Protein AF-A0A8J4UAH2-F1 (afdb_monomer_lite)

InterPro domains:
  IPR027012 Enkurin domain [PF13864] (156-201)
  IPR027012 Enkurin domain [PS51665] (164-202)
  IPR052102 Enkurin domain-containing protein [PTHR21490] (9-201)

Foldseek 3Di:
DDDDDDDPDDPVPPDPDPDDPDDDDDDDDDPCPVVVVCVVCVVDDPQPPPRDPDDDDDDPVPDDDPCPPPDDDDPDDPDDDPCNVDDPDDDDDDPPDDPPPDPPDPDDPVVVVVVCVVPDDPDDDQDWDADDPVRDIDHPVPPCVDDDPCPDPCRVPDDPVVVVVVVVVVVVVVVVVVVVVVVVVVPDDDDDDPVSVVVVVD

Organism: Clarias magur (NCBI:txid1594786)

pLDDT: mean 84.21, std 9.55, range [40.84, 96.06]

Sequence (202 aa):
MSGVIHSPESIYNLLAREERKREKAPKYTSKFREQVKQEKQQNKAFNKTMGPPKVEVPSPEKYLLKHSRQPKLPEKKPFSYGDDVQPRKPPVPARTEQPLMGVRTKRDFVRSNAVENKMAVPRKPQPMYTHTKHGDKQPLENSGLVPKYIKKKDYGQTPEYLSQRQEEVRREQEEYNQYVKERMKEGAMKQLSEDERLEILH

Structure (mmCIF, N/CA/C/O backbone):
data_AF-A0A8J4UAH2-F1
#
_entry.id   AF-A0A8J4UAH2-F1
#
loop_
_atom_site.group_PDB
_atom_site.id
_atom_site.type_symbol
_atom_site.label_atom_id
_atom_site.label_alt_id
_atom_site.label_comp_id
_atom_site.label_asym_id
_atom_site.label_entity_id
_atom_site.label_seq_id
_atom_site.pdbx_PDB_ins_code
_atom_site.Cartn_x
_atom_site.Cartn_y
_atom_site.Cartn_z
_atom_site.occupancy
_atom_site.B_iso_or_equiv
_atom_site.auth_seq_id
_atom_site.auth_comp_id
_atom_site.auth_asym_id
_atom_site.auth_atom_id
_atom_site.pdbx_PDB_model_num
ATOM 1 N N . MET A 1 1 ? -13.452 -12.693 45.515 1.00 40.84 1 MET A N 1
ATOM 2 C CA . MET A 1 1 ? -12.986 -13.604 46.582 1.00 40.84 1 MET A CA 1
ATOM 3 C C . MET A 1 1 ? -13.885 -13.370 47.780 1.00 40.84 1 MET A C 1
ATOM 5 O O . MET A 1 1 ? -13.706 -12.385 48.480 1.00 40.84 1 MET A O 1
ATOM 9 N N . SER A 1 2 ? -14.927 -14.187 47.911 1.00 46.91 2 SER A N 1
ATOM 10 C CA . SER A 1 2 ? -15.891 -14.155 49.013 1.00 46.91 2 SER A CA 1
ATOM 11 C C . SER A 1 2 ? -15.170 -14.441 50.331 1.00 46.91 2 SER A C 1
ATOM 13 O O . SER A 1 2 ? -14.643 -15.538 50.517 1.00 46.91 2 SER A O 1
ATOM 15 N N . GLY A 1 3 ? -15.094 -13.446 51.215 1.00 55.31 3 GLY A N 1
ATOM 16 C CA . GLY A 1 3 ? -14.539 -13.624 52.552 1.00 55.31 3 GLY A CA 1
ATOM 17 C C . GLY A 1 3 ? -15.439 -14.558 53.350 1.00 55.31 3 GLY A C 1
ATOM 18 O O . GLY A 1 3 ? -16.608 -14.253 53.565 1.00 55.31 3 GLY A O 1
ATOM 19 N N . VAL A 1 4 ? -14.915 -15.716 53.743 1.00 65.06 4 VAL A N 1
ATOM 20 C CA . VAL A 1 4 ? -15.632 -16.663 54.601 1.00 65.06 4 VAL A CA 1
ATOM 21 C C . VAL A 1 4 ? -15.741 -16.035 55.991 1.00 65.06 4 VAL A C 1
ATOM 23 O O . VAL A 1 4 ? -14.733 -15.880 56.683 1.00 65.06 4 VAL A O 1
ATOM 26 N N . ILE A 1 5 ? -16.951 -15.641 56.382 1.00 67.69 5 ILE A N 1
ATOM 27 C CA . ILE A 1 5 ? -17.241 -15.063 57.698 1.00 67.69 5 ILE A CA 1
ATOM 28 C C . ILE A 1 5 ? -17.187 -16.205 58.719 1.00 67.69 5 ILE A C 1
ATOM 30 O O . ILE A 1 5 ? -17.955 -17.158 58.620 1.00 67.69 5 ILE A O 1
ATOM 34 N N . HIS A 1 6 ? -16.242 -16.141 59.658 1.00 63.34 6 HIS A N 1
ATOM 35 C CA . HIS A 1 6 ? -16.119 -17.108 60.751 1.00 63.34 6 HIS A CA 1
ATOM 36 C C . HIS A 1 6 ? -16.745 -16.521 62.022 1.00 63.34 6 HIS A C 1
ATOM 38 O O . HIS A 1 6 ? -16.660 -15.314 62.247 1.00 63.34 6 HIS A O 1
ATOM 44 N N . SER A 1 7 ? -17.353 -17.372 62.851 1.00 70.88 7 SER A N 1
ATOM 45 C CA . SER A 1 7 ? -17.874 -16.991 64.169 1.00 70.88 7 SER A CA 1
ATOM 46 C C . SER A 1 7 ? -16.757 -16.419 65.060 1.00 70.88 7 SER A C 1
ATOM 48 O O . SER A 1 7 ? -15.626 -16.912 64.984 1.00 70.88 7 SER A O 1
ATOM 50 N N . PRO A 1 8 ? -17.049 -15.402 65.895 1.00 68.12 8 PRO A N 1
ATOM 51 C CA . PRO A 1 8 ? -16.034 -14.658 66.650 1.00 68.12 8 PRO A CA 1
ATOM 52 C C . PRO A 1 8 ? -15.270 -15.527 67.658 1.00 68.12 8 PRO A C 1
ATOM 54 O O . PRO A 1 8 ? -14.095 -15.284 67.910 1.00 68.12 8 PRO A O 1
ATOM 57 N N . GLU A 1 9 ? -15.904 -16.581 68.170 1.00 70.12 9 GLU A N 1
ATOM 58 C CA . GLU A 1 9 ? -15.314 -17.517 69.121 1.00 70.12 9 GLU A CA 1
ATOM 59 C C . GLU A 1 9 ? -15.337 -18.922 68.513 1.00 70.12 9 GLU A C 1
ATOM 61 O O . GLU A 1 9 ? -16.387 -19.539 68.341 1.00 70.12 9 GLU A O 1
ATOM 66 N N . SER A 1 10 ? -14.166 -19.418 68.112 1.00 78.00 10 SER A N 1
ATOM 67 C CA . SER A 1 10 ? -14.004 -20.757 67.547 1.00 78.00 10 SER A CA 1
ATOM 68 C C . SER A 1 10 ? -12.672 -21.342 67.987 1.00 78.00 10 SER A C 1
ATOM 70 O O . SER A 1 10 ? -11.625 -20.723 67.796 1.00 78.00 10 SER A O 1
ATOM 72 N N . ILE A 1 11 ? -12.706 -22.563 68.530 1.00 79.38 11 ILE A N 1
ATOM 73 C CA . ILE A 1 11 ? -11.519 -23.306 68.991 1.00 79.38 11 ILE A CA 1
ATOM 74 C C . ILE A 1 11 ? -10.477 -23.425 67.860 1.00 79.38 11 ILE A C 1
ATOM 76 O O . ILE A 1 11 ? -9.274 -23.370 68.096 1.00 79.38 11 ILE A O 1
ATOM 80 N N . TYR A 1 12 ? -10.923 -23.491 66.605 1.00 76.19 12 TYR A N 1
ATOM 81 C CA . TYR A 1 12 ? -10.054 -23.594 65.429 1.00 76.19 12 TYR A CA 1
ATOM 82 C C . TYR A 1 12 ? -9.304 -22.29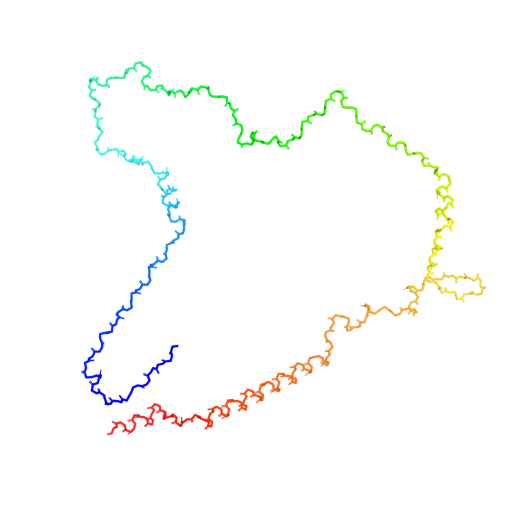6 65.069 1.00 76.19 12 TYR A C 1
ATOM 84 O O . TYR A 1 12 ? -8.415 -22.328 64.219 1.00 76.19 12 TYR A O 1
ATOM 92 N N . ASN A 1 13 ? -9.640 -21.166 65.703 1.00 74.75 13 ASN A N 1
ATOM 93 C CA . ASN A 1 13 ? -8.988 -19.864 65.518 1.00 74.75 13 ASN A CA 1
ATOM 94 C C . ASN A 1 13 ? -8.107 -19.458 66.720 1.00 74.75 13 ASN A C 1
ATOM 96 O O . ASN A 1 13 ? -7.621 -18.331 66.754 1.00 74.75 13 ASN A O 1
ATOM 100 N N . LEU A 1 14 ? -7.887 -20.354 67.694 1.00 78.06 14 LEU A N 1
ATOM 101 C CA . LEU A 1 14 ? -7.048 -20.101 68.880 1.00 78.06 14 LEU A CA 1
ATOM 102 C C . LEU A 1 14 ? -5.568 -19.864 68.540 1.00 78.06 14 LEU A C 1
ATOM 104 O O . LEU A 1 14 ? -4.873 -19.151 69.259 1.00 78.06 14 LEU A O 1
ATOM 108 N N . LEU A 1 15 ? -5.081 -20.465 67.452 1.00 81.25 15 LEU A N 1
ATOM 109 C CA . LEU A 1 15 ? -3.723 -20.263 66.956 1.00 81.25 15 LEU A CA 1
ATOM 110 C C . LEU A 1 15 ? -3.748 -19.247 65.815 1.00 81.25 15 LEU A C 1
ATOM 112 O O . LEU A 1 15 ? -4.459 -19.433 64.823 1.00 81.25 15 LEU A O 1
ATOM 116 N N . ALA A 1 16 ? -2.948 -18.186 65.943 1.00 78.62 16 ALA A N 1
ATOM 117 C CA . ALA A 1 16 ? -2.788 -17.196 64.888 1.00 78.62 16 ALA A CA 1
ATOM 118 C C . ALA A 1 16 ? -2.307 -17.886 63.602 1.00 78.62 16 ALA A C 1
ATOM 120 O O . ALA A 1 16 ? -1.273 -18.556 63.589 1.00 78.62 16 ALA A O 1
ATOM 121 N N . ARG A 1 17 ? -3.067 -17.743 62.511 1.00 77.69 17 ARG A N 1
ATOM 122 C CA . ARG A 1 17 ? -2.642 -18.250 61.202 1.00 77.69 17 ARG A CA 1
ATOM 123 C C . ARG A 1 17 ? -1.469 -17.407 60.725 1.00 77.69 17 ARG A C 1
ATOM 125 O O . ARG A 1 17 ? -1.594 -16.188 60.647 1.00 77.69 17 ARG A O 1
ATOM 132 N N . GLU A 1 18 ? -0.359 -18.050 60.375 1.00 80.81 18 GLU A N 1
ATOM 133 C CA . GLU A 1 18 ? 0.780 -17.348 59.788 1.00 80.81 18 GLU A CA 1
ATOM 134 C C . GLU A 1 18 ? 0.342 -16.627 58.509 1.00 80.81 18 GLU A C 1
ATOM 136 O O . GLU A 1 18 ? -0.055 -17.242 57.511 1.00 80.81 18 GLU A O 1
ATOM 141 N N . GLU A 1 19 ? 0.391 -15.296 58.544 1.00 78.69 19 GLU A N 1
ATOM 142 C CA . GLU A 1 19 ? 0.106 -14.482 57.376 1.00 78.69 19 GLU A CA 1
ATOM 143 C C . GLU A 1 19 ? 1.171 -14.756 56.314 1.00 78.69 19 GLU A C 1
ATOM 145 O O . GLU A 1 19 ? 2.346 -14.403 56.457 1.00 78.69 19 GLU A O 1
ATOM 150 N N . ARG A 1 20 ? 0.762 -15.391 55.211 1.00 82.06 20 ARG A N 1
ATOM 151 C CA . ARG A 1 20 ? 1.639 -15.584 54.055 1.00 82.06 20 ARG A CA 1
ATOM 152 C C . ARG A 1 20 ? 2.027 -14.214 53.505 1.00 82.06 20 ARG A C 1
ATOM 154 O O . ARG A 1 20 ? 1.220 -13.550 52.847 1.00 82.06 20 ARG A O 1
ATOM 161 N N . LYS A 1 21 ? 3.268 -13.792 53.770 1.00 84.62 21 LYS A N 1
ATOM 162 C CA . LYS A 1 21 ? 3.831 -12.547 53.238 1.00 84.62 21 LYS A CA 1
ATOM 163 C C . LYS A 1 21 ? 3.722 -12.572 51.715 1.00 84.62 21 LYS A C 1
ATOM 165 O O . LYS A 1 21 ? 4.243 -13.472 51.063 1.00 84.62 21 LYS A O 1
ATOM 170 N N . ARG A 1 22 ? 3.022 -11.589 51.143 1.00 84.31 22 ARG A N 1
ATOM 171 C CA . ARG A 1 22 ? 2.885 -11.467 49.687 1.00 84.31 22 ARG A CA 1
ATOM 172 C C . ARG A 1 22 ? 4.237 -11.086 49.092 1.00 84.31 22 ARG A C 1
ATOM 174 O O . ARG A 1 22 ? 4.760 -10.011 49.388 1.00 84.31 22 ARG A O 1
ATOM 181 N N . GLU A 1 23 ? 4.790 -11.949 48.249 1.00 88.94 23 GLU A N 1
ATOM 182 C CA . GLU A 1 23 ? 6.002 -11.635 47.499 1.00 88.94 23 GLU A CA 1
ATOM 183 C C . GLU A 1 23 ? 5.705 -10.546 46.464 1.00 88.94 23 GLU A C 1
ATOM 185 O O . GLU A 1 23 ? 4.716 -10.599 45.728 1.00 88.94 23 GLU A O 1
ATOM 190 N N . LYS A 1 24 ? 6.551 -9.514 46.429 1.00 90.06 24 LYS A N 1
ATOM 191 C CA . LYS A 1 24 ? 6.427 -8.442 45.440 1.00 90.06 24 LYS A CA 1
ATOM 192 C C . LYS A 1 24 ? 6.842 -8.987 44.076 1.00 90.06 24 LYS A C 1
ATOM 194 O O . LYS A 1 24 ? 7.891 -9.615 43.959 1.00 90.06 24 LYS A O 1
ATOM 199 N N . ALA A 1 25 ? 6.052 -8.693 43.046 1.00 91.25 25 ALA A N 1
ATOM 200 C CA . ALA A 1 25 ? 6.403 -9.045 41.676 1.00 91.25 25 ALA A CA 1
ATOM 201 C C . ALA A 1 25 ? 7.764 -8.433 41.276 1.00 91.25 25 ALA A C 1
ATOM 203 O O . ALA A 1 25 ? 8.104 -7.333 41.734 1.00 91.25 25 ALA A O 1
ATOM 204 N N . PRO A 1 26 ? 8.547 -9.111 40.416 1.00 91.50 26 PRO A N 1
ATOM 205 C CA . PRO A 1 26 ? 9.820 -8.588 39.947 1.00 91.50 26 PRO A CA 1
ATOM 206 C C . PRO A 1 26 ? 9.626 -7.249 39.234 1.00 91.50 26 PRO A C 1
ATOM 208 O O . PRO A 1 26 ? 8.652 -7.023 38.512 1.00 91.50 26 PRO A O 1
ATOM 211 N N . LYS A 1 27 ? 10.584 -6.342 39.431 1.00 94.44 27 LYS A N 1
ATOM 212 C CA . LYS A 1 27 ? 10.549 -5.017 38.814 1.00 94.44 27 LYS A CA 1
ATOM 213 C C . LYS A 1 27 ? 10.638 -5.144 37.291 1.00 94.44 27 LYS A C 1
AT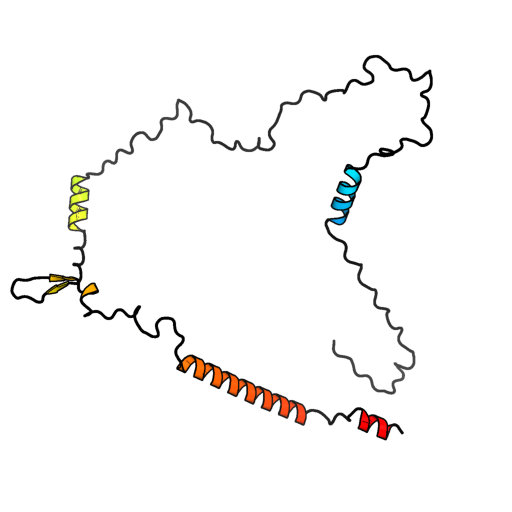OM 215 O O . LYS A 1 27 ? 11.504 -5.849 36.775 1.00 94.44 27 LYS A O 1
ATOM 220 N N . TYR A 1 28 ? 9.788 -4.406 36.577 1.00 94.19 28 TYR A N 1
ATOM 221 C CA . TYR A 1 28 ? 9.849 -4.323 35.118 1.00 94.19 28 TYR A CA 1
ATOM 222 C C . TYR A 1 28 ? 11.243 -3.891 34.640 1.00 94.19 28 TYR A C 1
ATOM 224 O O . TYR A 1 28 ? 11.839 -2.948 35.169 1.00 94.19 28 TYR A O 1
ATOM 232 N N . THR A 1 29 ? 11.741 -4.559 33.598 1.00 93.50 29 THR A N 1
ATOM 233 C CA . THR A 1 29 ? 12.946 -4.151 32.873 1.00 93.50 29 THR A CA 1
ATOM 234 C C . THR A 1 29 ? 12.630 -4.022 31.389 1.00 93.50 29 THR A C 1
ATOM 236 O O . THR A 1 29 ? 11.893 -4.827 30.826 1.00 93.50 29 THR A O 1
ATOM 239 N N . SER A 1 30 ? 13.157 -2.969 30.762 1.00 95.75 30 SER A N 1
ATOM 240 C CA . SER A 1 30 ? 12.921 -2.698 29.342 1.00 95.75 30 SER A CA 1
ATOM 241 C C . SER A 1 30 ? 13.517 -3.793 28.459 1.00 95.75 30 SER A C 1
ATOM 243 O O . SER A 1 30 ? 14.663 -4.197 28.665 1.00 95.75 30 SER A O 1
ATOM 245 N N . LYS A 1 31 ? 12.780 -4.181 27.411 1.00 95.50 31 LYS A N 1
ATOM 246 C CA . LYS A 1 31 ? 13.245 -5.102 26.358 1.00 95.50 31 LYS A CA 1
ATOM 247 C C . LYS A 1 31 ? 14.534 -4.619 25.679 1.00 95.50 31 LYS A C 1
ATOM 249 O O . LYS A 1 31 ? 15.353 -5.429 25.268 1.00 95.50 31 LYS A O 1
ATOM 254 N N . PHE A 1 32 ? 14.744 -3.304 25.625 1.00 95.81 32 PHE A N 1
ATOM 255 C CA . PHE A 1 32 ? 15.900 -2.678 24.974 1.00 95.81 32 PHE A CA 1
ATOM 256 C C . PHE A 1 32 ? 17.091 -2.451 25.913 1.00 95.81 32 PHE A C 1
ATOM 258 O O . PHE A 1 32 ? 18.092 -1.860 25.516 1.00 95.81 32 PHE A O 1
ATOM 265 N N . ARG A 1 33 ? 17.014 -2.898 27.175 1.00 94.00 33 ARG A N 1
ATOM 266 C CA . ARG A 1 33 ? 18.061 -2.647 28.178 1.00 94.00 33 ARG A CA 1
ATOM 267 C C . ARG A 1 33 ? 19.436 -3.144 27.727 1.00 94.00 33 ARG A C 1
ATOM 269 O O . ARG A 1 33 ? 20.421 -2.445 27.948 1.00 94.00 33 ARG A O 1
ATOM 276 N N . GLU A 1 34 ? 19.508 -4.327 27.123 1.00 95.44 34 GLU A N 1
ATOM 277 C CA . GLU A 1 34 ? 20.778 -4.899 26.659 1.00 95.44 34 GLU A CA 1
ATOM 278 C C . GLU A 1 34 ? 21.322 -4.172 25.424 1.00 95.44 34 GLU A C 1
ATOM 280 O O . GLU A 1 34 ? 22.508 -3.852 25.387 1.00 95.44 34 GLU A O 1
ATOM 285 N N . GLN A 1 35 ? 20.456 -3.799 24.477 1.00 95.12 35 GLN A N 1
ATOM 286 C CA . GLN A 1 35 ? 20.846 -3.005 23.309 1.00 95.12 35 GLN A CA 1
ATOM 287 C C . GLN A 1 35 ? 21.462 -1.660 23.726 1.00 95.12 35 GLN A C 1
ATOM 289 O O . GLN A 1 35 ? 22.566 -1.324 23.307 1.00 95.12 35 GLN A O 1
ATOM 294 N N . VAL A 1 36 ? 20.814 -0.939 24.648 1.00 93.56 36 VAL A N 1
ATOM 295 C CA . VAL A 1 36 ? 21.315 0.351 25.153 1.00 93.56 36 VAL A CA 1
ATOM 296 C C . VAL A 1 36 ? 22.664 0.200 25.870 1.00 93.56 36 VAL A C 1
ATOM 298 O O . VAL A 1 36 ? 23.525 1.077 25.773 1.00 93.56 36 VAL A O 1
ATOM 301 N N . LYS A 1 37 ? 22.891 -0.910 26.590 1.00 93.56 37 LYS A N 1
ATOM 302 C CA . LYS A 1 37 ? 24.202 -1.192 27.201 1.00 93.56 37 LYS A CA 1
ATOM 303 C C . LYS A 1 37 ? 25.281 -1.394 26.139 1.00 93.56 37 LYS A C 1
ATOM 305 O O . LYS A 1 37 ? 26.364 -0.831 26.290 1.00 93.56 37 LYS A O 1
ATOM 310 N N . GLN A 1 38 ? 24.988 -2.171 25.097 1.00 92.44 38 GLN A N 1
ATOM 311 C CA . GLN A 1 38 ? 25.927 -2.450 24.012 1.00 92.44 38 GLN A CA 1
ATOM 312 C C . GLN A 1 38 ? 26.267 -1.175 23.236 1.00 92.44 38 GLN A C 1
ATOM 314 O O . GLN A 1 38 ? 27.442 -0.846 23.118 1.00 92.44 38 GLN A O 1
ATOM 319 N N . GLU A 1 39 ? 25.273 -0.390 22.813 1.00 92.25 39 GLU A N 1
ATOM 320 C CA . GLU A 1 39 ? 25.479 0.887 22.105 1.00 92.25 39 GLU A CA 1
ATOM 321 C C . GLU A 1 39 ? 26.324 1.875 22.928 1.00 92.25 39 GLU A C 1
ATOM 323 O O . GLU A 1 39 ? 27.250 2.516 22.423 1.00 92.25 39 GLU A O 1
ATOM 328 N N . LYS A 1 40 ? 26.070 1.953 24.241 1.00 88.69 40 LYS A N 1
ATOM 329 C CA . LYS A 1 40 ? 26.841 2.803 25.160 1.00 88.69 40 LYS A CA 1
ATOM 330 C C . LYS A 1 40 ? 28.290 2.337 25.340 1.00 88.69 40 LYS A C 1
ATOM 332 O O . LYS A 1 40 ? 29.146 3.160 25.672 1.00 88.69 40 LYS A O 1
ATOM 337 N N . GLN A 1 41 ? 28.565 1.042 25.189 1.00 86.50 41 GLN A N 1
ATOM 338 C CA . GLN A 1 41 ? 29.908 0.469 25.306 1.00 86.50 41 GLN A CA 1
ATOM 339 C C . GLN A 1 41 ? 30.680 0.495 23.983 1.00 86.50 41 GLN A C 1
ATOM 341 O O . GLN A 1 41 ? 31.877 0.751 24.017 1.00 86.50 41 GLN A O 1
ATOM 346 N N . GLN A 1 42 ? 30.019 0.316 22.836 1.00 85.06 42 GLN A N 1
ATOM 347 C CA . GLN A 1 42 ? 30.654 0.277 21.509 1.00 85.06 42 GLN A CA 1
ATOM 348 C C . GLN A 1 42 ? 31.509 1.517 21.211 1.00 85.06 42 GLN A C 1
ATOM 350 O O . GLN A 1 42 ? 32.593 1.409 20.646 1.00 85.06 42 GLN A O 1
ATOM 355 N N . ASN A 1 43 ? 31.067 2.695 21.653 1.00 77.81 43 ASN A N 1
ATOM 356 C CA . ASN A 1 43 ? 31.788 3.951 21.428 1.00 77.81 43 ASN A CA 1
ATOM 357 C C . ASN A 1 43 ? 32.916 4.219 22.446 1.00 77.81 43 ASN A C 1
ATOM 359 O O . ASN A 1 43 ? 33.596 5.247 22.368 1.00 77.81 43 ASN A O 1
ATOM 363 N N . LYS A 1 44 ? 33.126 3.320 23.416 1.00 82.19 44 LYS A N 1
ATOM 364 C CA . LYS A 1 44 ? 34.134 3.457 24.471 1.00 82.19 44 LYS A CA 1
ATOM 365 C C . LYS A 1 44 ? 35.306 2.520 24.202 1.00 82.19 44 LYS A C 1
ATOM 367 O O . LYS A 1 44 ? 35.176 1.308 24.299 1.00 82.19 44 LYS A O 1
ATOM 372 N N . ALA A 1 45 ? 36.474 3.096 23.938 1.00 82.06 45 ALA A N 1
ATOM 373 C CA . ALA A 1 45 ? 37.733 2.359 23.975 1.00 82.06 45 ALA A CA 1
ATOM 374 C C . ALA A 1 45 ? 38.354 2.458 25.376 1.00 82.06 45 ALA A C 1
ATOM 376 O O . ALA A 1 45 ? 38.242 3.493 26.042 1.00 82.06 45 ALA A O 1
ATOM 377 N N . PHE A 1 46 ? 39.017 1.390 25.818 1.00 78.75 46 PHE A N 1
ATOM 378 C CA . PHE A 1 46 ? 39.783 1.400 27.062 1.00 78.75 46 PHE A CA 1
ATOM 379 C C . PHE A 1 46 ? 40.895 2.458 26.968 1.00 78.75 46 PHE A C 1
ATOM 381 O O . PHE A 1 46 ? 41.611 2.516 25.970 1.00 78.75 46 PHE A O 1
ATOM 388 N N . ASN A 1 47 ? 41.007 3.319 27.984 1.00 82.12 47 ASN A N 1
ATOM 389 C CA . ASN A 1 47 ? 42.057 4.336 28.115 1.00 82.12 47 ASN A CA 1
ATOM 390 C C . ASN A 1 47 ? 42.170 5.369 26.970 1.00 82.12 47 ASN A C 1
ATOM 392 O O . ASN A 1 47 ? 43.247 5.912 26.735 1.00 82.12 47 ASN A O 1
ATOM 396 N N . LYS A 1 48 ? 41.066 5.695 26.279 1.00 84.06 48 LYS A N 1
ATOM 397 C CA . LYS A 1 48 ? 41.063 6.661 25.158 1.00 84.06 48 LYS A CA 1
ATOM 398 C C . LYS A 1 48 ? 41.500 8.085 25.543 1.00 84.06 48 LYS A C 1
ATOM 400 O O . LYS A 1 48 ? 42.086 8.770 24.715 1.00 84.06 48 LYS A O 1
ATOM 405 N N . THR A 1 49 ? 41.193 8.537 26.762 1.00 85.19 49 THR A N 1
ATOM 406 C CA . THR A 1 49 ? 41.413 9.935 27.184 1.00 85.19 49 THR A CA 1
ATOM 407 C C . THR A 1 49 ? 42.829 10.195 27.697 1.00 85.19 49 THR A C 1
ATOM 409 O O . THR A 1 49 ? 43.427 11.190 27.314 1.00 85.19 49 THR A O 1
ATOM 412 N N . MET A 1 50 ? 43.357 9.319 28.561 1.00 88.06 50 MET A N 1
ATOM 413 C CA . MET A 1 50 ? 44.632 9.542 29.268 1.00 88.06 50 MET A CA 1
ATOM 414 C C . MET A 1 50 ? 45.673 8.431 29.045 1.00 88.06 50 MET A C 1
ATOM 416 O O . MET A 1 50 ? 46.750 8.487 29.626 1.00 88.06 50 MET A O 1
ATOM 420 N N . GLY A 1 51 ? 45.387 7.424 28.209 1.00 88.12 51 GLY A N 1
ATOM 421 C CA . GLY A 1 51 ? 46.289 6.284 28.019 1.00 88.12 51 GLY A CA 1
ATOM 422 C C . GLY A 1 51 ? 46.387 5.363 29.249 1.00 88.12 51 GLY A C 1
ATOM 423 O O . GLY A 1 51 ? 45.671 5.552 30.236 1.00 88.12 51 GLY A O 1
ATOM 424 N N . PRO A 1 52 ? 47.191 4.287 29.176 1.00 90.19 52 PRO A N 1
ATOM 425 C CA . PRO A 1 52 ? 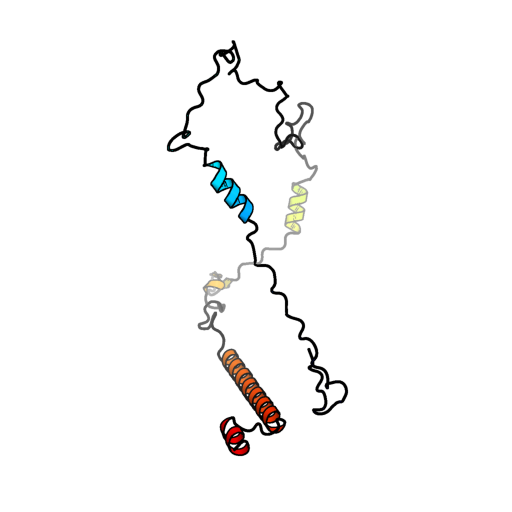47.412 3.393 30.310 1.00 90.19 52 PRO A CA 1
ATOM 426 C C . PRO A 1 52 ? 48.264 4.074 31.400 1.00 90.19 52 PRO A C 1
ATOM 428 O O . PRO A 1 52 ? 49.165 4.844 31.071 1.00 90.19 52 PRO A O 1
ATOM 431 N N . PRO A 1 53 ? 48.046 3.757 32.693 1.00 87.62 53 PRO A N 1
ATOM 432 C CA . PRO A 1 53 ? 48.766 4.386 33.809 1.00 87.62 53 PRO A CA 1
ATOM 433 C C . PRO A 1 53 ? 50.269 4.071 33.808 1.00 87.62 53 PRO A C 1
ATOM 435 O O . PRO A 1 53 ? 51.080 4.875 34.256 1.00 87.62 53 PRO A O 1
ATOM 438 N N . LYS A 1 54 ? 50.645 2.901 33.285 1.00 88.88 54 LYS A N 1
ATOM 439 C CA . LYS A 1 54 ? 52.027 2.510 33.020 1.00 88.88 54 LYS A CA 1
ATOM 440 C C . LYS A 1 54 ? 52.066 1.873 31.638 1.00 88.88 54 LYS A C 1
ATOM 442 O O . LYS A 1 54 ? 51.385 0.879 31.401 1.00 88.88 54 LYS A O 1
ATOM 447 N N . VAL A 1 55 ? 52.819 2.474 30.720 1.00 86.50 55 VAL A N 1
ATOM 448 C CA . VAL A 1 55 ? 53.027 1.919 29.378 1.00 86.50 55 VAL A CA 1
ATOM 449 C C . VAL A 1 55 ? 53.965 0.725 29.508 1.00 86.50 55 VAL A C 1
ATOM 451 O O . VAL A 1 55 ? 55.088 0.860 29.994 1.00 86.50 55 VAL A O 1
ATOM 454 N N . GLU A 1 56 ? 53.499 -0.450 29.105 1.00 84.56 56 GLU A N 1
ATOM 455 C CA . GLU A 1 56 ? 54.338 -1.642 29.060 1.00 84.56 56 GLU A CA 1
ATOM 456 C C . GLU A 1 56 ? 55.376 -1.487 27.946 1.00 84.56 56 GLU A C 1
ATOM 458 O O . GLU A 1 56 ? 55.037 -1.324 26.771 1.00 84.56 56 GLU A O 1
ATOM 463 N N . VAL A 1 57 ? 56.654 -1.507 28.324 1.00 85.81 57 VAL A N 1
ATOM 464 C CA . VAL A 1 57 ? 57.761 -1.474 27.369 1.00 85.81 57 VAL A CA 1
ATOM 465 C C . VAL A 1 57 ? 57.844 -2.854 26.709 1.00 85.81 57 VAL A C 1
ATOM 467 O O . VAL A 1 57 ? 57.917 -3.857 27.425 1.00 85.81 57 VAL A O 1
ATOM 470 N N . PRO A 1 58 ? 57.808 -2.951 25.368 1.00 83.19 58 PRO A N 1
ATOM 471 C CA . PRO A 1 58 ? 57.891 -4.239 24.695 1.00 83.19 58 PRO A CA 1
ATOM 472 C C . PRO A 1 58 ? 59.238 -4.906 24.998 1.00 83.19 58 PRO A C 1
ATOM 474 O O . PRO A 1 58 ? 60.284 -4.261 24.947 1.00 83.19 58 PRO A O 1
ATOM 477 N N . SER A 1 59 ? 59.210 -6.207 25.300 1.00 89.19 59 SER A N 1
ATOM 478 C CA . SER A 1 59 ? 60.436 -6.995 25.471 1.00 89.19 59 SER A CA 1
ATOM 479 C C . SER A 1 59 ? 61.274 -6.958 24.179 1.00 89.19 59 SER A C 1
ATOM 481 O O . SER A 1 59 ? 60.688 -7.133 23.104 1.00 89.19 59 SER A O 1
ATOM 483 N N . PRO A 1 60 ? 62.612 -6.801 24.252 1.00 86.25 60 PRO A N 1
ATOM 484 C CA . PRO A 1 60 ? 63.509 -6.833 23.089 1.00 86.25 60 PRO A CA 1
ATOM 485 C C . PRO A 1 60 ? 63.386 -8.107 22.239 1.00 86.25 60 PRO A C 1
ATOM 487 O O . PRO A 1 60 ? 63.636 -8.083 21.038 1.00 86.25 60 PRO A O 1
ATOM 490 N N . GLU A 1 61 ? 62.949 -9.212 22.845 1.00 89.19 61 GLU A N 1
ATOM 491 C CA . GLU A 1 61 ? 62.697 -10.483 22.159 1.00 89.19 61 GLU A CA 1
ATOM 492 C C . GLU A 1 61 ? 61.466 -10.429 21.234 1.00 89.19 61 GLU A C 1
ATOM 494 O O . GLU A 1 61 ? 61.377 -11.181 20.266 1.00 89.19 61 GLU A O 1
ATOM 499 N N . LYS A 1 62 ? 60.514 -9.521 21.491 1.00 85.25 62 LYS A N 1
ATOM 500 C CA . LYS A 1 62 ? 59.264 -9.352 20.728 1.00 85.25 62 LYS A CA 1
ATOM 501 C C . LYS A 1 62 ? 59.394 -8.234 19.690 1.00 85.25 62 LYS A C 1
ATOM 503 O O . LYS A 1 62 ? 58.572 -7.317 19.635 1.00 85.25 62 LYS A O 1
ATOM 508 N N . TYR A 1 63 ? 60.441 -8.297 18.873 1.00 85.81 63 TYR A N 1
ATOM 509 C CA . TYR A 1 63 ? 60.662 -7.344 17.787 1.00 85.81 63 TYR A CA 1
ATOM 510 C C . TYR A 1 63 ? 59.672 -7.558 16.627 1.00 85.81 63 TYR A C 1
ATOM 512 O O . TYR A 1 63 ? 59.107 -8.635 16.430 1.00 85.81 63 TYR A O 1
ATOM 520 N N . LEU A 1 64 ? 59.424 -6.501 15.850 1.00 89.38 64 LEU A N 1
ATOM 521 C CA . LEU A 1 64 ? 58.486 -6.538 14.729 1.00 89.38 64 LEU A CA 1
ATOM 522 C C . LEU A 1 64 ? 59.040 -7.407 13.588 1.00 89.38 64 LEU A C 1
ATOM 524 O O . LEU A 1 64 ? 60.035 -7.055 12.959 1.00 89.38 64 LEU A O 1
ATOM 528 N N . LEU A 1 65 ? 58.356 -8.506 13.273 1.00 90.25 65 LEU A N 1
ATOM 529 C CA . LEU A 1 65 ? 58.694 -9.362 12.133 1.00 90.25 65 LEU A CA 1
ATOM 530 C C . LEU A 1 65 ? 58.073 -8.850 10.826 1.00 90.25 65 LEU A C 1
ATOM 532 O O . LEU A 1 65 ? 57.038 -8.165 10.827 1.00 90.25 65 LEU A O 1
ATOM 536 N N . LYS A 1 66 ? 58.676 -9.234 9.693 1.00 92.50 66 LYS A N 1
ATOM 537 C CA . LYS A 1 66 ? 58.149 -8.944 8.352 1.00 92.50 66 LYS A CA 1
ATOM 538 C C . LYS A 1 66 ? 56.712 -9.470 8.241 1.00 92.50 66 LYS A C 1
ATOM 540 O O . LYS A 1 66 ? 56.430 -10.594 8.640 1.00 92.50 66 LYS A O 1
ATOM 545 N N . HIS A 1 67 ? 55.806 -8.650 7.709 1.00 87.56 67 HIS A N 1
ATOM 546 C CA . HIS A 1 67 ? 54.382 -8.975 7.530 1.00 87.56 67 HIS A CA 1
ATOM 547 C C . HIS A 1 67 ? 53.560 -9.205 8.821 1.00 87.56 67 HIS A C 1
ATOM 549 O O . HIS A 1 67 ? 52.390 -9.560 8.731 1.00 87.56 67 HIS A O 1
ATOM 555 N N . SER A 1 68 ? 54.100 -8.932 10.017 1.00 89.12 68 SER A N 1
ATOM 556 C CA . SER A 1 68 ? 53.390 -9.138 11.301 1.00 89.12 68 SER A CA 1
ATOM 557 C C . SER A 1 68 ? 52.097 -8.325 11.461 1.00 89.12 68 SER A C 1
ATOM 559 O O . SER A 1 68 ? 51.151 -8.786 12.091 1.00 89.12 68 SER A O 1
ATOM 561 N N . ARG A 1 69 ? 52.040 -7.120 10.883 1.00 87.12 69 ARG A N 1
ATOM 562 C CA . ARG A 1 69 ? 50.870 -6.221 10.933 1.00 87.12 69 ARG A CA 1
ATOM 563 C C . ARG A 1 69 ? 50.004 -6.272 9.679 1.00 87.12 69 ARG A C 1
ATOM 565 O O . ARG A 1 69 ? 49.079 -5.473 9.552 1.00 87.12 69 ARG A O 1
ATOM 572 N N . GLN A 1 70 ? 50.319 -7.148 8.727 1.00 91.56 70 GLN A N 1
ATOM 573 C CA . GLN A 1 70 ? 49.523 -7.227 7.511 1.00 91.56 70 GLN A CA 1
ATOM 574 C C . GLN A 1 70 ? 48.197 -7.938 7.801 1.00 91.56 70 GLN A C 1
ATOM 576 O O . GLN A 1 70 ? 48.211 -9.051 8.334 1.00 91.56 70 GLN A O 1
ATOM 581 N N . PRO A 1 71 ? 47.050 -7.322 7.463 1.00 88.56 71 PRO A N 1
ATOM 582 C CA . PRO A 1 71 ? 45.761 -7.973 7.621 1.00 88.56 71 PRO A CA 1
ATOM 583 C C . PRO A 1 71 ? 45.699 -9.181 6.685 1.00 88.56 71 PRO A C 1
ATOM 585 O O . PRO A 1 71 ? 45.892 -9.057 5.474 1.00 88.56 71 PRO A O 1
ATOM 588 N N . LYS A 1 72 ? 45.438 -10.363 7.245 1.00 87.81 72 LYS A N 1
ATOM 589 C CA . LYS A 1 72 ? 45.201 -11.566 6.446 1.00 87.81 72 LYS A CA 1
ATOM 590 C C . LYS A 1 72 ? 43.798 -11.473 5.861 1.00 87.81 72 LYS A C 1
ATOM 592 O O . LYS A 1 72 ? 42.818 -11.475 6.603 1.00 87.81 72 LYS A O 1
ATOM 597 N N . LEU A 1 73 ? 43.716 -11.357 4.540 1.00 88.50 73 LEU A N 1
ATOM 598 C CA . LEU A 1 73 ? 42.439 -11.405 3.843 1.00 88.50 73 LEU A CA 1
ATOM 599 C C . LEU A 1 73 ? 41.871 -12.831 3.934 1.00 88.50 73 LEU A C 1
ATOM 601 O O . LEU A 1 73 ? 42.640 -13.790 3.832 1.00 88.50 73 LEU A O 1
ATOM 605 N N . PRO A 1 74 ? 40.552 -12.988 4.126 1.00 88.81 74 PRO A N 1
ATOM 606 C CA . PRO A 1 74 ? 39.918 -14.294 4.026 1.00 88.81 74 PRO A CA 1
ATOM 607 C C . PRO A 1 74 ? 40.044 -14.845 2.598 1.00 88.81 74 PRO A C 1
ATOM 609 O O . PRO A 1 74 ? 40.253 -14.099 1.638 1.00 88.81 74 PRO A O 1
ATOM 612 N N . GLU A 1 75 ? 39.889 -16.159 2.451 1.00 90.31 75 GLU A N 1
ATOM 613 C CA . GLU A 1 75 ? 39.860 -16.809 1.141 1.00 90.31 75 GLU A CA 1
ATOM 614 C C . GLU A 1 75 ? 38.742 -16.235 0.260 1.00 90.31 75 GLU A C 1
ATOM 616 O O . GLU A 1 75 ? 37.643 -15.926 0.735 1.00 90.31 75 GLU A O 1
ATOM 621 N N . LYS A 1 76 ? 39.026 -16.085 -1.039 1.00 87.88 76 LYS A N 1
ATOM 622 C CA . LYS A 1 76 ? 38.066 -15.555 -2.012 1.00 87.88 76 LYS A CA 1
ATOM 623 C C . LYS A 1 76 ? 36.891 -16.521 -2.137 1.00 87.88 76 LYS A C 1
ATOM 625 O O . LYS A 1 76 ? 37.031 -17.601 -2.703 1.00 87.88 76 LYS A O 1
ATOM 630 N N . LYS A 1 77 ? 35.727 -16.109 -1.644 1.00 85.75 77 LYS A N 1
ATOM 631 C CA . LYS A 1 77 ? 34.452 -16.793 -1.879 1.00 85.75 77 LYS A CA 1
ATOM 632 C C . LYS A 1 77 ? 33.708 -16.091 -3.016 1.00 85.75 77 LYS A C 1
ATOM 634 O O . LYS A 1 77 ? 33.847 -14.870 -3.138 1.00 85.75 77 LYS A O 1
ATOM 639 N N . PRO A 1 78 ? 32.941 -16.819 -3.851 1.00 85.81 78 PRO A N 1
ATOM 640 C CA . PRO A 1 78 ? 32.048 -16.172 -4.800 1.00 85.81 78 PRO A CA 1
ATOM 641 C C . PRO A 1 78 ? 31.099 -15.258 -4.025 1.00 85.81 78 PRO A C 1
ATOM 643 O O . PRO A 1 78 ? 30.536 -15.649 -3.000 1.00 85.81 78 PRO A O 1
ATOM 646 N N . PHE A 1 79 ? 30.989 -14.015 -4.479 1.00 81.12 79 PHE A N 1
ATOM 647 C CA . PHE A 1 79 ? 30.069 -13.060 -3.886 1.00 81.12 79 PHE A CA 1
ATOM 648 C C . PHE A 1 79 ? 28.636 -13.505 -4.190 1.00 81.12 79 PHE A C 1
ATOM 650 O O . PHE A 1 79 ? 28.302 -13.744 -5.348 1.00 81.12 79 PHE A O 1
ATOM 657 N N . SER A 1 80 ? 27.827 -13.626 -3.141 1.00 78.44 80 SER A N 1
ATOM 658 C CA . SER A 1 80 ? 26.419 -14.009 -3.197 1.00 78.44 80 SER A CA 1
ATOM 659 C C . SER A 1 80 ? 25.598 -12.855 -2.627 1.00 78.44 80 SER A C 1
ATOM 661 O O . SER A 1 80 ? 25.912 -12.358 -1.539 1.00 78.44 80 SER A O 1
ATOM 663 N N . TYR A 1 81 ? 24.592 -12.376 -3.361 1.00 76.50 81 TYR A N 1
ATOM 664 C CA . TYR A 1 81 ? 23.634 -11.435 -2.794 1.00 76.50 81 TYR A CA 1
ATOM 665 C C . TYR A 1 81 ? 22.705 -12.215 -1.849 1.00 76.50 81 TYR A C 1
ATOM 667 O O . TYR A 1 81 ? 22.284 -13.327 -2.144 1.00 76.50 81 TYR A O 1
ATOM 675 N N . GLY A 1 82 ? 22.325 -11.632 -0.707 1.00 66.62 82 GLY A N 1
ATOM 676 C CA . GLY A 1 82 ? 21.382 -12.279 0.227 1.00 66.62 82 GLY A CA 1
ATOM 677 C C . GLY A 1 82 ? 20.012 -12.616 -0.391 1.00 66.62 82 GLY A C 1
ATOM 678 O O . GLY A 1 82 ? 19.281 -13.435 0.157 1.00 66.62 82 GLY A O 1
ATOM 679 N N . ASP A 1 83 ? 19.707 -12.023 -1.550 1.00 60.03 83 ASP A N 1
ATOM 680 C CA . ASP A 1 83 ? 18.506 -12.241 -2.363 1.00 60.03 83 ASP A CA 1
ATOM 681 C C . ASP A 1 83 ? 18.704 -13.299 -3.475 1.00 60.03 83 ASP A C 1
ATOM 683 O O . ASP A 1 83 ? 17.826 -13.470 -4.317 1.00 60.03 83 ASP A O 1
ATOM 687 N N . ASP A 1 84 ? 19.828 -14.026 -3.513 1.00 59.06 84 ASP A N 1
ATOM 688 C CA . ASP A 1 84 ? 20.168 -14.973 -4.597 1.00 59.06 84 ASP A CA 1
ATOM 689 C C . ASP A 1 84 ? 19.174 -16.131 -4.771 1.00 59.06 84 ASP A C 1
ATOM 691 O O . ASP A 1 84 ? 19.213 -16.853 -5.766 1.00 59.06 84 ASP A O 1
ATOM 695 N N . VAL A 1 85 ? 18.257 -16.309 -3.820 1.00 65.06 85 VAL A N 1
ATOM 696 C CA . VAL A 1 85 ? 17.178 -17.294 -3.916 1.00 65.06 85 VAL A CA 1
ATOM 697 C C . VAL A 1 85 ? 16.123 -16.864 -4.942 1.00 65.06 85 VAL A C 1
ATOM 699 O O . VAL A 1 85 ? 15.472 -17.732 -5.520 1.00 65.06 85 VAL A O 1
ATOM 702 N N . GLN A 1 86 ? 15.943 -15.559 -5.192 1.00 68.06 86 GLN A N 1
ATOM 703 C CA . GLN A 1 86 ? 14.974 -15.042 -6.164 1.00 68.06 86 GLN A CA 1
ATOM 704 C C . GLN A 1 86 ? 15.477 -13.757 -6.844 1.00 68.06 86 GLN A C 1
ATOM 706 O O . GLN A 1 86 ? 15.554 -12.703 -6.203 1.00 68.06 86 GLN A O 1
ATOM 711 N N . PRO A 1 87 ? 15.758 -13.778 -8.161 1.00 74.06 87 PRO A N 1
ATOM 712 C CA . PRO A 1 87 ? 16.083 -12.555 -8.876 1.00 74.06 87 PRO A CA 1
ATOM 713 C C . PRO A 1 87 ? 14.885 -11.596 -8.821 1.00 74.06 87 PRO A C 1
ATOM 715 O O . PRO A 1 87 ? 13.765 -11.946 -9.182 1.00 74.06 87 PRO A O 1
ATOM 718 N N . ARG A 1 88 ? 15.122 -10.345 -8.408 1.00 77.88 88 ARG A N 1
ATOM 719 C CA . ARG A 1 88 ? 14.072 -9.306 -8.315 1.00 77.88 88 ARG A CA 1
ATOM 720 C C . ARG A 1 88 ? 13.389 -8.995 -9.651 1.00 77.88 88 ARG A C 1
ATOM 722 O O . ARG A 1 88 ? 12.336 -8.365 -9.668 1.00 77.88 88 ARG A O 1
ATOM 729 N N . LYS A 1 89 ? 14.023 -9.354 -10.768 1.00 81.81 89 LYS A N 1
ATOM 730 C CA . LYS A 1 89 ? 13.528 -9.117 -12.124 1.00 81.81 89 LYS A CA 1
ATOM 731 C C . LYS A 1 89 ? 13.339 -10.460 -12.828 1.00 81.81 89 LYS A C 1
ATOM 733 O O . LYS A 1 89 ? 14.204 -11.324 -12.670 1.00 81.81 89 LYS A O 1
ATOM 738 N N . PRO A 1 90 ? 12.260 -10.628 -13.614 1.00 83.19 90 PRO A N 1
ATOM 739 C CA . PRO A 1 90 ? 12.093 -11.823 -14.424 1.00 83.19 90 PRO A CA 1
ATOM 740 C C . PRO A 1 90 ? 13.241 -11.940 -15.440 1.00 83.19 90 PRO A C 1
ATOM 742 O O . PRO A 1 90 ? 13.819 -10.919 -15.837 1.00 83.19 90 PRO A O 1
ATOM 745 N N . PRO A 1 91 ? 13.580 -13.166 -15.868 1.00 85.00 91 PRO A N 1
ATOM 746 C CA . PRO A 1 91 ? 14.552 -13.368 -16.928 1.00 85.00 91 PRO A CA 1
ATOM 747 C C . PRO A 1 91 ? 14.069 -12.704 -18.220 1.00 85.00 91 PRO A C 1
ATOM 749 O O . PRO A 1 91 ? 12.870 -12.596 -18.484 1.00 85.00 91 PRO A O 1
ATOM 752 N N . VAL A 1 92 ? 15.019 -12.245 -19.029 1.00 88.69 92 VAL A N 1
ATOM 753 C CA . VAL A 1 92 ? 14.715 -11.690 -20.350 1.00 88.69 92 VAL A CA 1
ATOM 754 C C . VAL A 1 92 ? 14.152 -12.814 -21.236 1.00 88.69 92 VAL A C 1
ATOM 756 O O . VAL A 1 92 ? 14.721 -13.910 -21.210 1.00 88.69 92 VAL A O 1
ATOM 759 N N . PRO A 1 93 ? 13.074 -12.573 -22.013 1.00 90.44 93 PRO A N 1
ATOM 760 C CA . PRO A 1 93 ? 12.518 -13.568 -22.928 1.00 90.44 93 PRO A CA 1
ATOM 761 C C . PRO A 1 93 ? 13.571 -14.135 -23.881 1.00 90.44 93 PRO A C 1
ATOM 763 O O . PRO A 1 93 ? 14.468 -13.421 -24.345 1.00 90.44 93 PRO A O 1
ATOM 766 N N . ALA A 1 94 ? 13.462 -15.426 -24.188 1.00 90.25 94 ALA A N 1
ATOM 767 C CA . ALA A 1 94 ? 14.389 -16.080 -25.103 1.00 90.25 94 ALA A CA 1
ATOM 768 C C . ALA A 1 94 ? 14.155 -15.617 -26.550 1.00 90.25 94 ALA A C 1
ATOM 770 O O . ALA A 1 94 ? 13.033 -15.335 -26.955 1.00 90.25 94 ALA A O 1
ATOM 771 N N . ARG A 1 95 ? 15.200 -15.628 -27.390 1.00 87.50 95 ARG A N 1
ATOM 772 C CA . ARG A 1 95 ? 15.073 -15.277 -28.823 1.00 87.50 95 ARG A CA 1
ATOM 773 C C . ARG A 1 95 ? 14.092 -16.188 -29.582 1.00 87.50 95 ARG A C 1
ATOM 775 O O . ARG A 1 95 ? 13.557 -15.798 -30.612 1.00 87.50 95 ARG A O 1
ATOM 782 N N . THR A 1 96 ? 13.906 -17.415 -29.103 1.00 89.19 96 THR A N 1
ATOM 783 C CA . THR A 1 96 ? 12.977 -18.412 -29.654 1.00 89.19 96 THR A CA 1
ATOM 784 C C . THR A 1 96 ? 11.534 -18.197 -29.206 1.00 89.19 96 THR A C 1
ATOM 786 O O . THR A 1 96 ? 10.622 -18.727 -29.836 1.00 89.19 96 THR A O 1
ATOM 789 N N . GLU A 1 97 ? 11.317 -17.442 -28.130 1.00 85.44 97 GLU A N 1
ATOM 790 C CA . GLU A 1 97 ? 9.997 -17.151 -27.594 1.00 85.44 97 GLU A CA 1
ATOM 791 C C . GLU A 1 97 ? 9.366 -16.036 -28.430 1.00 85.44 97 GLU A C 1
ATOM 793 O O . GLU A 1 97 ? 9.652 -14.849 -28.268 1.00 85.44 97 GLU A O 1
ATOM 798 N N . GLN A 1 98 ? 8.533 -16.428 -29.393 1.00 79.62 98 GLN A N 1
ATOM 799 C CA . GLN A 1 98 ? 7.729 -15.471 -30.137 1.00 79.62 98 GLN A CA 1
ATOM 800 C C . GLN A 1 98 ? 6.605 -14.986 -29.216 1.00 79.62 98 GLN A C 1
ATOM 802 O O . GLN A 1 98 ? 5.846 -15.819 -28.711 1.00 79.62 98 GLN A O 1
ATOM 807 N N . PRO A 1 99 ? 6.462 -13.667 -28.988 1.00 78.19 99 PRO A N 1
ATOM 808 C CA . PRO A 1 99 ? 5.318 -13.161 -28.247 1.00 78.19 99 PRO A CA 1
ATOM 809 C C . PRO A 1 99 ? 4.031 -13.568 -28.973 1.00 78.19 99 PRO A C 1
ATOM 811 O O . PRO A 1 99 ? 4.049 -13.876 -30.166 1.00 78.19 99 PRO A O 1
ATOM 814 N N . LEU A 1 100 ? 2.898 -13.544 -28.270 1.00 73.38 100 LEU A N 1
ATOM 815 C CA . LEU A 1 100 ? 1.577 -13.719 -28.879 1.00 73.38 100 LEU A CA 1
ATOM 816 C C . LEU A 1 100 ? 1.327 -12.587 -29.893 1.00 73.38 100 LEU A C 1
ATOM 818 O O . LEU A 1 100 ? 0.755 -11.544 -29.579 1.00 73.38 100 LEU A O 1
ATOM 822 N N . MET A 1 101 ? 1.818 -12.778 -31.117 1.00 70.94 101 MET A N 1
ATOM 823 C CA . MET A 1 101 ? 1.780 -11.801 -32.194 1.00 70.94 101 MET A CA 1
ATOM 824 C C . MET A 1 101 ? 0.361 -11.716 -32.736 1.00 70.94 101 MET A C 1
ATOM 826 O O . MET A 1 101 ? -0.087 -12.599 -33.460 1.00 70.94 101 MET A O 1
ATOM 830 N N . GLY A 1 102 ? -0.329 -10.625 -32.397 1.00 67.94 102 GLY A N 1
ATOM 831 C CA . GLY A 1 102 ? -1.623 -10.266 -32.963 1.00 67.94 102 GLY A CA 1
ATOM 832 C C . GLY A 1 102 ? -2.699 -11.308 -32.681 1.00 67.94 102 GLY A C 1
ATOM 833 O O . GLY A 1 102 ? -2.931 -12.200 -33.495 1.00 67.94 102 GLY A O 1
ATOM 834 N N . VAL A 1 103 ? -3.427 -11.136 -31.574 1.00 64.94 103 VAL A N 1
ATOM 835 C CA . VAL A 1 103 ? -4.702 -11.826 -31.322 1.00 64.94 103 VAL A CA 1
ATOM 836 C C . VAL A 1 103 ? -5.698 -11.407 -32.411 1.00 64.94 103 VAL A C 1
ATOM 838 O O . VAL A 1 103 ? -6.511 -10.499 -32.250 1.00 64.94 103 VAL A O 1
ATOM 841 N N . ARG A 1 104 ? -5.591 -12.034 -33.583 1.00 67.06 104 ARG A N 1
ATOM 842 C CA . ARG A 1 104 ? -6.485 -11.835 -34.717 1.00 67.06 104 ARG A CA 1
ATOM 843 C C . ARG A 1 104 ? -7.744 -12.623 -34.415 1.00 67.06 104 ARG A C 1
ATOM 845 O O . ARG A 1 104 ? -7.829 -13.824 -34.663 1.00 67.06 104 ARG A O 1
ATOM 852 N N . THR A 1 105 ? -8.713 -11.949 -33.809 1.00 74.38 105 THR A N 1
ATOM 853 C CA . THR A 1 105 ? -10.032 -12.544 -33.610 1.00 74.38 105 THR A CA 1
ATOM 854 C C . THR A 1 105 ? -10.671 -12.777 -34.981 1.00 74.38 105 THR A C 1
ATOM 856 O O . THR A 1 105 ? -10.668 -11.895 -35.835 1.00 74.38 105 THR A O 1
ATOM 859 N N . LYS A 1 106 ? -11.252 -13.962 -35.206 1.00 82.75 106 LYS A N 1
ATOM 860 C CA . LYS A 1 106 ? -12.082 -14.247 -36.396 1.00 82.75 106 LYS A CA 1
ATOM 861 C C . LYS A 1 106 ? -13.466 -13.581 -36.301 1.00 82.75 106 LYS A C 1
ATOM 863 O O . LYS A 1 106 ? -14.422 -14.042 -36.919 1.00 82.75 106 LYS A O 1
ATOM 868 N N . ARG A 1 107 ? -13.612 -12.559 -35.448 1.00 84.81 107 ARG A N 1
ATOM 869 C CA . ARG A 1 107 ? -14.893 -11.921 -35.163 1.00 84.81 107 ARG A CA 1
ATOM 870 C C . ARG A 1 107 ? -15.251 -11.016 -36.331 1.00 84.81 107 ARG A C 1
ATOM 872 O O . ARG A 1 107 ? -14.495 -10.120 -36.687 1.00 84.81 107 ARG A O 1
ATOM 879 N N . ASP A 1 108 ? -16.433 -11.228 -36.886 1.00 89.12 108 ASP A N 1
ATOM 880 C CA . ASP A 1 108 ? -17.016 -10.298 -37.842 1.00 89.12 108 ASP A CA 1
ATOM 881 C C . ASP A 1 108 ? -17.515 -9.059 -37.085 1.00 89.12 108 ASP A C 1
ATOM 883 O O . ASP A 1 108 ? -18.555 -9.086 -36.412 1.00 89.12 108 ASP A O 1
ATOM 887 N N . PHE A 1 109 ? -16.730 -7.983 -37.146 1.00 90.12 109 PHE A N 1
ATOM 888 C CA . PHE A 1 109 ? -17.044 -6.711 -36.501 1.00 90.12 109 PHE A CA 1
ATOM 889 C C . PHE A 1 109 ? -18.295 -6.058 -37.095 1.00 90.12 109 PHE A C 1
ATOM 891 O O . PHE A 1 109 ? -19.050 -5.434 -36.358 1.00 90.12 109 PHE A O 1
ATOM 898 N N . VAL A 1 110 ? -18.580 -6.253 -38.385 1.00 92.56 110 VAL A N 1
ATOM 899 C CA . VAL A 1 110 ? -19.760 -5.668 -39.038 1.00 92.56 110 VAL A CA 1
ATOM 900 C C . VAL A 1 110 ? -21.024 -6.305 -38.476 1.00 92.56 110 VAL A C 1
ATOM 902 O O . VAL A 1 110 ? -21.921 -5.608 -37.994 1.00 92.56 110 VAL A O 1
ATOM 905 N N . ARG A 1 111 ? -21.072 -7.642 -38.457 1.00 93.88 111 ARG A N 1
ATOM 906 C CA . ARG A 1 111 ? -22.209 -8.379 -37.892 1.00 93.88 111 ARG A CA 1
ATOM 907 C C . ARG A 1 111 ? -22.355 -8.134 -36.393 1.00 93.88 111 ARG A C 1
ATOM 909 O O . ARG A 1 111 ? -23.472 -7.978 -35.906 1.00 93.88 111 ARG A O 1
ATOM 916 N N . SER A 1 112 ? -21.239 -8.079 -35.671 1.00 93.06 112 SER A N 1
ATOM 917 C CA . SER A 1 112 ? -21.226 -7.835 -34.227 1.00 93.06 112 SER A CA 1
ATOM 918 C C . SER A 1 112 ? -21.787 -6.464 -33.867 1.00 93.06 112 SER A C 1
ATOM 920 O O . SER A 1 112 ? -22.691 -6.389 -33.043 1.00 93.06 112 SER A O 1
ATOM 922 N N . ASN A 1 113 ? -21.319 -5.409 -34.534 1.00 94.19 113 ASN A N 1
ATOM 923 C CA . ASN A 1 113 ? -21.774 -4.042 -34.290 1.00 94.19 113 ASN A CA 1
ATOM 924 C C . ASN A 1 113 ? -23.249 -3.871 -34.682 1.00 94.19 113 ASN A C 1
ATOM 926 O O . ASN A 1 113 ? -23.996 -3.158 -34.016 1.00 94.19 113 ASN A O 1
ATOM 930 N N . ALA A 1 114 ? -23.696 -4.551 -35.745 1.00 95.25 114 ALA A N 1
ATOM 931 C CA . ALA A 1 114 ? -25.097 -4.538 -36.153 1.00 95.25 114 ALA A CA 1
ATOM 932 C C . ALA A 1 114 ? -26.013 -5.194 -35.109 1.00 95.25 114 ALA A C 1
ATOM 934 O O . ALA A 1 114 ? -27.078 -4.659 -34.810 1.00 95.25 114 ALA A O 1
ATOM 935 N N . VAL A 1 115 ? -25.615 -6.342 -34.548 1.00 95.06 115 VAL A N 1
ATOM 936 C CA . VAL A 1 115 ? -26.369 -6.997 -33.467 1.00 95.06 115 VAL A CA 1
ATOM 937 C C . VAL A 1 115 ? -26.331 -6.149 -32.196 1.00 95.06 115 VAL A C 1
ATOM 939 O O . VAL A 1 115 ? -27.373 -5.946 -31.586 1.00 95.06 115 VAL A O 1
ATOM 942 N N . GLU A 1 116 ? -25.171 -5.603 -31.834 1.00 94.06 116 GLU A N 1
ATOM 943 C CA . GLU A 1 116 ? -25.004 -4.743 -30.659 1.00 94.06 116 GLU A CA 1
ATOM 944 C C . GLU A 1 116 ? -25.896 -3.500 -30.729 1.00 94.06 116 GLU A C 1
ATOM 946 O O . GLU A 1 116 ? -26.642 -3.237 -29.793 1.00 94.06 116 GLU A O 1
ATOM 951 N N . ASN A 1 117 ? -25.924 -2.798 -31.865 1.00 93.56 117 ASN A N 1
ATOM 952 C CA . ASN A 1 117 ? -26.794 -1.635 -32.051 1.00 93.56 117 ASN A CA 1
ATOM 953 C C . ASN A 1 117 ? -28.285 -1.993 -32.062 1.00 93.56 117 ASN A C 1
ATOM 955 O O . ASN A 1 117 ? -29.097 -1.211 -31.578 1.00 93.56 117 ASN A O 1
ATOM 959 N N . LYS A 1 118 ? -28.662 -3.162 -32.599 1.00 92.50 118 LYS A N 1
ATOM 960 C CA . LYS A 1 118 ? -30.056 -3.639 -32.559 1.00 92.50 118 LYS A CA 1
ATOM 961 C C . LYS A 1 118 ? -30.508 -3.987 -31.141 1.00 92.50 118 LYS A C 1
ATOM 963 O O . LYS A 1 118 ? -31.665 -3.764 -30.808 1.00 92.50 118 LYS A O 1
ATOM 968 N N . MET A 1 119 ? -29.609 -4.550 -30.336 1.00 93.94 119 MET A N 1
ATOM 969 C CA . MET A 1 119 ? -29.877 -4.939 -28.948 1.00 93.94 119 MET A CA 1
ATOM 970 C C . MET A 1 119 ? -29.669 -3.786 -27.957 1.00 93.94 119 MET A C 1
ATOM 972 O O . MET A 1 119 ? -30.056 -3.901 -26.794 1.00 93.94 119 MET A O 1
ATOM 976 N N . ALA A 1 120 ? -29.061 -2.680 -28.389 1.00 91.56 120 ALA A N 1
ATOM 977 C CA . ALA A 1 120 ? -28.840 -1.516 -27.552 1.00 91.56 120 ALA A CA 1
ATOM 978 C C . ALA A 1 120 ? -30.179 -0.889 -27.151 1.00 91.56 120 ALA A C 1
ATOM 980 O O . ALA A 1 120 ? -30.985 -0.477 -27.985 1.00 91.56 120 ALA A O 1
ATOM 981 N N . VAL A 1 121 ? -30.400 -0.780 -25.843 1.00 90.50 121 VAL A N 1
ATOM 982 C CA . VAL A 1 121 ? -31.569 -0.085 -25.307 1.00 90.50 121 VAL A CA 1
ATOM 983 C C . VAL A 1 121 ? -31.465 1.404 -25.665 1.00 90.50 121 VAL A C 1
ATOM 985 O O . VAL A 1 121 ? -30.399 2.000 -25.460 1.00 90.50 121 VAL A O 1
ATOM 988 N N . PRO A 1 122 ? -32.547 2.036 -26.165 1.00 88.94 122 PRO A N 1
ATOM 989 C CA . PRO A 1 122 ? -32.564 3.468 -26.422 1.00 88.94 122 PRO A CA 1
ATOM 990 C C . PRO A 1 122 ? -32.120 4.260 -25.193 1.00 88.94 122 PRO A C 1
ATOM 992 O O . PRO A 1 122 ? -32.548 3.995 -24.065 1.00 88.94 122 PRO A O 1
ATOM 995 N N . ARG A 1 123 ? -31.256 5.258 -25.404 1.00 86.19 123 ARG A N 1
ATOM 996 C CA . ARG A 1 123 ? -30.818 6.137 -24.317 1.00 86.19 123 ARG A CA 1
ATOM 997 C C . ARG A 1 123 ? -32.037 6.834 -23.723 1.00 86.19 123 ARG A C 1
ATOM 999 O O . ARG A 1 123 ? -32.831 7.423 -24.455 1.00 86.19 123 ARG A O 1
ATOM 1006 N N . LYS A 1 124 ? -32.163 6.794 -22.394 1.00 86.56 124 LYS A N 1
ATOM 1007 C CA . LYS A 1 124 ? -33.198 7.558 -21.692 1.00 86.56 124 LYS A CA 1
ATOM 1008 C C . LYS A 1 124 ? -32.998 9.046 -22.018 1.00 86.56 124 LYS A C 1
ATOM 1010 O O . LYS A 1 124 ? -31.883 9.540 -21.821 1.00 86.56 124 LYS A O 1
ATOM 1015 N N . PRO A 1 125 ? -34.016 9.748 -22.549 1.00 86.25 125 PRO A N 1
ATOM 1016 C CA . PRO A 1 125 ? -33.888 11.166 -22.847 1.00 86.25 125 PRO A CA 1
ATOM 1017 C C . PRO A 1 125 ? -33.648 11.940 -21.551 1.00 86.25 125 PRO A C 1
ATOM 1019 O O . PRO A 1 125 ? -34.127 11.548 -20.484 1.00 86.25 125 PRO A O 1
ATOM 1022 N N . GLN A 1 126 ? -32.907 13.044 -21.640 1.00 85.31 126 GLN A N 1
ATOM 1023 C CA . GLN A 1 126 ? -32.759 13.934 -20.494 1.00 85.31 126 GLN A CA 1
ATOM 1024 C C . GLN A 1 126 ? -34.140 14.477 -20.092 1.00 85.31 126 GLN A C 1
ATOM 1026 O O . GLN A 1 126 ? -34.912 14.857 -20.979 1.00 85.31 126 GLN A O 1
ATOM 1031 N N . PRO A 1 127 ? -34.465 14.524 -18.789 1.00 86.38 127 PRO A N 1
ATOM 1032 C CA . PRO A 1 127 ? -35.719 15.097 -18.327 1.00 86.38 127 PRO A CA 1
ATOM 1033 C C . PRO A 1 127 ? -35.740 16.591 -18.671 1.00 86.38 127 PRO A C 1
ATOM 1035 O O . PRO A 1 127 ? -34.959 17.388 -18.147 1.00 86.38 127 PRO A O 1
ATOM 1038 N N . MET A 1 128 ? -36.621 16.964 -19.594 1.00 87.12 128 MET A N 1
ATOM 1039 C CA . MET A 1 128 ? -36.798 18.332 -20.075 1.00 87.12 128 MET A CA 1
ATOM 1040 C C . MET A 1 128 ? -38.262 18.728 -19.951 1.00 87.12 128 MET A C 1
ATOM 1042 O O . MET A 1 128 ? -39.149 17.907 -20.178 1.00 87.12 128 MET A O 1
ATOM 1046 N N . TYR A 1 129 ? -38.504 19.995 -19.634 1.00 85.81 129 TYR A N 1
ATOM 1047 C CA . TYR A 1 129 ? -39.834 20.588 -19.673 1.00 85.81 129 TYR A CA 1
ATOM 1048 C C . TYR A 1 129 ? -39.971 21.483 -20.908 1.00 85.81 129 TYR A C 1
ATOM 1050 O O . TYR A 1 129 ? -39.024 22.170 -21.301 1.00 85.81 129 TYR A O 1
ATOM 1058 N N . THR A 1 130 ? -41.150 21.455 -21.528 1.00 88.12 130 THR A N 1
ATOM 1059 C CA . THR A 1 130 ? -41.498 22.261 -22.702 1.00 88.12 130 THR A CA 1
ATOM 1060 C C . THR A 1 130 ? -42.525 23.309 -22.305 1.00 88.12 130 THR A C 1
ATOM 1062 O O . THR A 1 130 ? -43.606 22.945 -21.848 1.00 88.12 130 THR A O 1
ATOM 1065 N N . HIS A 1 131 ? -42.208 24.593 -22.483 1.00 82.06 131 HIS A N 1
ATOM 1066 C CA . HIS A 1 131 ? -43.101 25.688 -22.077 1.00 82.06 131 HIS A CA 1
ATOM 1067 C C . HIS A 1 131 ? -43.762 26.410 -23.265 1.00 82.06 131 HIS A C 1
ATOM 1069 O O . HIS A 1 131 ? -44.836 26.985 -23.110 1.00 82.06 131 HIS A O 1
ATOM 1075 N N . THR A 1 132 ? -43.157 26.401 -24.458 1.00 88.31 132 THR A N 1
ATOM 1076 C CA . THR A 1 132 ? -43.681 27.144 -25.617 1.00 88.31 132 THR A CA 1
ATOM 1077 C C . THR A 1 132 ? -44.359 26.228 -26.634 1.00 88.31 132 THR A C 1
ATOM 1079 O O . THR A 1 132 ? -43.967 25.077 -26.828 1.00 88.31 132 THR A O 1
ATOM 1082 N N . LYS A 1 133 ? -45.349 26.769 -27.360 1.00 87.31 133 LYS A N 1
ATOM 1083 C CA . LYS A 1 133 ? -46.013 26.086 -28.489 1.00 87.31 133 LYS A CA 1
ATOM 1084 C C . LYS A 1 133 ? -45.058 25.726 -29.638 1.00 87.31 133 LYS A C 1
ATOM 1086 O O . LYS A 1 133 ? -45.385 24.882 -30.461 1.00 87.31 133 LYS A O 1
ATOM 1091 N N . HIS A 1 134 ? -43.895 26.378 -29.690 1.00 88.88 134 HIS A N 1
ATOM 1092 C CA . HIS A 1 134 ? -42.840 26.149 -30.678 1.00 88.88 134 HIS A CA 1
ATOM 1093 C C . HIS A 1 134 ? -41.875 25.024 -30.273 1.00 88.88 134 HIS A C 1
ATOM 1095 O O . HIS A 1 134 ? -41.005 24.656 -31.057 1.00 88.88 134 HIS A O 1
ATOM 1101 N N . GLY A 1 135 ? -42.054 24.436 -29.084 1.00 86.69 135 GLY A N 1
ATOM 1102 C CA . GLY A 1 135 ? -41.266 23.297 -28.628 1.00 86.69 135 GLY A CA 1
ATOM 1103 C C . GLY A 1 135 ? -39.934 23.672 -27.982 1.00 86.69 135 GLY A C 1
ATOM 1104 O O . GLY A 1 135 ? -39.053 22.813 -27.922 1.00 86.69 135 GLY A O 1
ATOM 1105 N N . ASP A 1 136 ? -39.782 24.902 -27.477 1.00 87.25 136 ASP A N 1
ATOM 1106 C CA . ASP A 1 136 ? -38.593 25.292 -26.714 1.00 87.25 136 ASP A CA 1
ATOM 1107 C C . ASP A 1 136 ? -38.505 24.451 -25.438 1.00 87.25 136 ASP A C 1
ATOM 1109 O O . ASP A 1 136 ? -39.471 24.336 -24.670 1.00 87.25 136 ASP A O 1
ATOM 1113 N N . LYS A 1 137 ? -37.335 23.839 -25.225 1.00 87.50 137 LYS A N 1
ATOM 1114 C CA . LYS A 1 137 ? -37.093 22.885 -24.138 1.00 87.50 137 LYS A CA 1
ATOM 1115 C C . LYS A 1 137 ? -36.051 23.434 -23.184 1.00 87.50 137 LYS A C 1
ATOM 1117 O O . LYS A 1 137 ? -35.008 23.921 -23.617 1.00 87.50 137 LYS A O 1
ATOM 1122 N N . GLN A 1 138 ? -36.303 23.289 -21.890 1.00 85.56 138 GLN A N 1
ATOM 1123 C CA . GLN A 1 138 ? -35.316 23.573 -20.854 1.00 85.56 138 GLN A CA 1
ATOM 1124 C C . GLN A 1 138 ? -35.089 22.338 -19.970 1.00 85.56 138 GLN A C 1
ATOM 1126 O O . GLN A 1 138 ? -36.038 21.590 -19.704 1.00 85.56 138 GLN A O 1
ATOM 1131 N N . PRO A 1 139 ? -33.849 22.095 -19.503 1.00 88.38 139 PRO A N 1
ATOM 1132 C CA . PRO A 1 139 ? -33.557 21.000 -18.583 1.00 88.38 139 PRO A CA 1
ATOM 1133 C C . PRO A 1 139 ? -34.358 21.119 -17.284 1.00 88.38 139 PRO A C 1
ATOM 1135 O O . PRO A 1 139 ? -34.329 22.155 -16.614 1.00 88.38 139 PRO A O 1
ATOM 1138 N N . LEU A 1 140 ? -35.029 20.035 -16.894 1.00 86.19 140 LEU A N 1
ATOM 1139 C CA . LEU A 1 140 ? -35.895 20.019 -15.715 1.00 86.19 140 LEU A CA 1
ATOM 1140 C C . LEU A 1 140 ? -35.095 20.233 -14.415 1.00 86.19 140 LEU A C 1
ATOM 1142 O O . LEU A 1 140 ? -35.543 20.950 -13.524 1.00 86.19 140 LEU A O 1
ATOM 1146 N N . GLU A 1 141 ? -33.865 19.720 -14.353 1.00 82.12 141 GLU A N 1
ATOM 1147 C CA . GLU A 1 141 ? -32.958 19.814 -13.195 1.00 82.12 141 GLU A CA 1
ATOM 1148 C C . GLU A 1 141 ? -32.663 21.249 -12.724 1.00 82.12 141 GLU A C 1
ATOM 1150 O O . GLU A 1 141 ? -32.417 21.489 -11.539 1.00 82.12 141 GLU A O 1
ATOM 1155 N N . ASN A 1 142 ? -32.667 22.226 -13.636 1.00 79.06 142 ASN A N 1
ATOM 1156 C CA . ASN A 1 142 ? -32.334 23.624 -13.329 1.00 79.06 142 ASN A CA 1
ATOM 1157 C C . ASN A 1 142 ? -33.558 24.542 -13.281 1.00 79.06 142 ASN A C 1
ATOM 1159 O O . ASN A 1 142 ? -33.435 25.692 -12.872 1.00 79.06 142 ASN A O 1
ATOM 1163 N N . SER A 1 143 ? -34.732 24.029 -13.646 1.00 79.38 143 SER A N 1
ATOM 1164 C CA . SER A 1 143 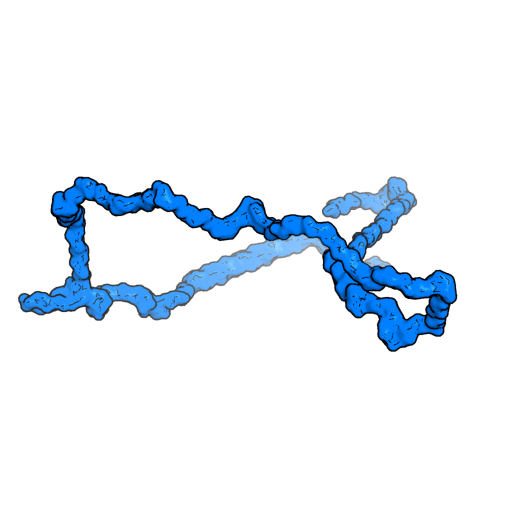? -35.980 24.797 -13.728 1.00 79.38 143 SER A CA 1
ATOM 1165 C C . SER A 1 143 ? -36.598 25.157 -12.369 1.00 79.38 143 SER A C 1
ATOM 1167 O O . SER A 1 143 ? -37.544 25.932 -12.312 1.00 79.38 143 SER A O 1
ATOM 1169 N N . GLY A 1 144 ? -36.108 24.571 -11.270 1.00 79.69 144 GLY A N 1
ATOM 1170 C CA . GLY A 1 144 ? -36.707 24.726 -9.937 1.00 79.69 144 GLY A CA 1
ATOM 1171 C C . GLY A 1 144 ? -37.992 23.915 -9.720 1.00 79.69 144 GLY A C 1
ATOM 1172 O O . GLY A 1 144 ? -38.473 23.858 -8.594 1.00 79.69 144 GLY A O 1
ATOM 1173 N N . LEU A 1 145 ? -38.506 23.238 -10.756 1.00 81.00 145 LEU A N 1
ATOM 1174 C CA . LEU A 1 145 ? -39.678 22.355 -10.670 1.00 81.00 145 LEU A CA 1
ATOM 1175 C C . LEU A 1 145 ? -39.384 21.042 -9.929 1.00 81.00 145 LEU A C 1
ATOM 1177 O O . LEU A 1 145 ? -40.300 20.398 -9.426 1.00 81.00 145 LEU A O 1
ATOM 1181 N N . VAL A 1 146 ? -38.110 20.643 -9.851 1.00 83.12 146 VAL A N 1
ATOM 1182 C CA . VAL A 1 146 ? -37.668 19.462 -9.098 1.00 83.12 146 VAL A CA 1
ATOM 1183 C C . VAL A 1 146 ? -37.056 19.911 -7.769 1.00 83.12 146 VAL A C 1
ATOM 1185 O O . VAL A 1 146 ? -36.073 20.665 -7.776 1.00 83.12 146 VAL A O 1
ATOM 1188 N N . PRO A 1 147 ? -37.600 19.467 -6.618 1.00 84.88 147 PRO A N 1
ATOM 1189 C CA . PRO A 1 147 ? -37.079 19.852 -5.316 1.00 84.88 147 PRO A CA 1
ATOM 1190 C C . PRO A 1 147 ? -35.669 19.288 -5.109 1.00 84.88 147 PRO A C 1
ATOM 1192 O O . PRO A 1 147 ? -35.438 18.081 -5.153 1.00 84.88 147 PRO A O 1
ATOM 1195 N N . LYS A 1 148 ? -34.709 20.175 -4.830 1.00 83.88 148 LYS A N 1
ATOM 1196 C CA . LYS A 1 148 ? -33.337 19.796 -4.461 1.00 83.88 148 LYS A CA 1
ATOM 1197 C C . LYS A 1 148 ? -33.228 19.693 -2.945 1.00 83.88 148 LYS A C 1
ATOM 1199 O O . LYS A 1 148 ? -32.913 20.676 -2.279 1.00 83.88 148 LYS A O 1
ATOM 1204 N N . TYR A 1 149 ? -33.444 18.496 -2.403 1.00 84.44 149 TYR A N 1
ATOM 1205 C CA . TYR A 1 149 ? -33.405 18.244 -0.954 1.00 84.44 149 TYR A CA 1
ATOM 1206 C C . TYR A 1 149 ? -32.054 18.565 -0.291 1.00 84.44 149 TYR A C 1
ATOM 1208 O O . TYR A 1 149 ? -32.019 18.866 0.897 1.00 84.44 149 TYR A O 1
ATOM 1216 N N . ILE A 1 150 ? -30.963 18.596 -1.066 1.00 85.25 150 ILE A N 1
ATOM 1217 C CA . ILE A 1 150 ? -29.626 19.027 -0.615 1.00 85.25 150 ILE A CA 1
ATOM 1218 C C . ILE A 1 150 ? -29.630 20.486 -0.125 1.00 85.25 150 ILE A C 1
ATOM 1220 O O . ILE A 1 150 ? -28.842 20.856 0.734 1.00 85.25 150 ILE A O 1
ATOM 1224 N N . LYS A 1 151 ? -30.524 21.329 -0.655 1.00 82.81 151 LYS A N 1
ATOM 1225 C CA . LYS A 1 151 ? -30.632 22.748 -0.283 1.00 82.81 151 LYS A CA 1
ATOM 1226 C C . LYS A 1 151 ? -31.634 23.001 0.850 1.00 82.81 151 LYS A C 1
ATOM 1228 O O . LYS A 1 151 ? -32.031 24.145 1.061 1.00 82.81 151 LYS A O 1
ATOM 1233 N N . LYS A 1 152 ? -32.103 21.959 1.546 1.00 89.69 152 LYS A N 1
ATOM 1234 C CA . LYS A 1 152 ? -32.990 22.133 2.704 1.00 89.69 152 LYS A CA 1
ATOM 1235 C C . LYS A 1 152 ? -32.234 22.883 3.812 1.00 89.69 152 LYS A C 1
ATOM 1237 O O . LYS A 1 152 ? -31.053 22.634 4.019 1.00 89.69 152 LYS A O 1
ATOM 1242 N N . LYS A 1 153 ? -32.910 23.787 4.531 1.00 88.12 153 LYS A N 1
ATOM 1243 C CA . LYS A 1 153 ? -32.304 24.575 5.625 1.00 88.12 153 LYS A CA 1
ATOM 1244 C C . LYS A 1 153 ? -31.710 23.689 6.724 1.00 88.12 153 LYS A C 1
ATOM 1246 O O . LYS A 1 153 ? -30.613 23.950 7.198 1.00 88.12 153 LYS A O 1
ATOM 1251 N N . ASP A 1 154 ? -32.407 22.602 7.033 1.00 87.38 154 ASP A N 1
ATOM 1252 C CA . ASP A 1 154 ? -32.032 21.654 8.088 1.00 87.38 154 ASP A CA 1
ATOM 1253 C C . ASP A 1 154 ? -31.182 20.497 7.531 1.00 87.38 154 ASP A C 1
ATOM 1255 O O . ASP A 1 154 ? -31.060 19.440 8.151 1.00 87.38 154 ASP A O 1
ATOM 1259 N N . TYR A 1 155 ? -30.638 20.641 6.315 1.00 88.94 155 TYR A N 1
ATOM 1260 C CA . TYR A 1 155 ? -29.795 19.613 5.715 1.00 88.94 155 TYR A CA 1
ATOM 1261 C C . TYR A 1 155 ? -28.509 19.461 6.535 1.00 88.94 155 TYR A C 1
ATOM 1263 O O . TYR A 1 155 ? -27.750 20.412 6.706 1.00 88.94 155 TYR A O 1
ATOM 1271 N N . GLY A 1 156 ? -28.280 18.257 7.058 1.00 88.69 156 GLY A N 1
ATOM 1272 C CA . GLY A 1 156 ? -27.152 17.967 7.946 1.00 88.69 156 GLY A CA 1
ATOM 1273 C C . GLY A 1 156 ? -27.357 18.381 9.408 1.00 88.69 156 GLY A C 1
ATOM 1274 O O . GLY A 1 156 ? -26.457 18.151 10.209 1.00 88.69 156 GLY A O 1
ATOM 1275 N N . GLN A 1 157 ? -28.512 18.947 9.776 1.00 92.00 157 GLN A N 1
ATOM 1276 C CA . GLN A 1 157 ? -28.856 19.222 11.173 1.00 92.00 157 GLN A CA 1
ATOM 1277 C C . GLN A 1 157 ? -29.646 18.055 11.773 1.00 92.00 157 GLN A C 1
ATOM 1279 O O . GLN A 1 157 ? -30.511 17.472 11.115 1.00 92.00 157 GLN A O 1
ATOM 1284 N N . THR A 1 158 ? -29.359 17.715 13.031 1.00 90.94 158 THR A N 1
ATOM 1285 C CA . THR A 1 158 ? -30.115 16.701 13.776 1.00 90.94 158 THR A CA 1
ATOM 1286 C C . THR A 1 158 ? -31.510 17.244 14.104 1.00 90.94 158 THR A C 1
ATOM 1288 O O . THR A 1 158 ? -31.603 18.295 14.736 1.00 90.94 158 THR A O 1
ATOM 1291 N N . PRO A 1 159 ? -32.597 16.559 13.706 1.00 94.06 159 PRO A N 1
ATOM 1292 C CA . PRO A 1 159 ? -33.954 16.988 14.026 1.00 94.06 159 PRO A CA 1
ATOM 1293 C C . PRO A 1 159 ? -34.217 17.099 15.531 1.00 94.06 159 PRO A C 1
ATOM 1295 O O . PRO A 1 159 ? -33.814 16.228 16.301 1.00 94.06 159 PRO A O 1
ATOM 1298 N N . GLU A 1 160 ? -34.977 18.119 15.926 1.00 93.19 160 GLU A N 1
ATOM 1299 C CA . GLU A 1 160 ? -35.259 18.441 17.332 1.00 93.19 160 GLU A CA 1
ATOM 1300 C C . GLU A 1 160 ? -35.905 17.282 18.108 1.00 93.19 160 GLU A C 1
ATOM 1302 O O . GLU A 1 160 ? -35.532 17.013 19.248 1.00 93.19 160 GLU A O 1
ATOM 1307 N N . TYR A 1 161 ? -36.802 16.526 17.466 1.00 93.81 161 TYR A N 1
ATOM 1308 C CA . TYR A 1 161 ? -37.481 15.390 18.099 1.00 93.81 161 TYR A CA 1
ATOM 1309 C C . TYR A 1 161 ? -36.512 14.288 18.566 1.00 93.81 161 TYR A C 1
ATOM 1311 O O . TYR A 1 161 ? -36.809 13.565 19.514 1.00 93.81 161 TYR A O 1
ATOM 1319 N N . LEU A 1 162 ? -35.345 14.140 17.920 1.00 93.31 162 LEU A N 1
ATOM 1320 C CA . LEU A 1 162 ? -34.335 13.171 18.357 1.00 93.31 162 LEU A CA 1
ATOM 1321 C C . LEU A 1 162 ? -33.656 13.626 19.647 1.00 93.31 162 LEU A C 1
ATOM 1323 O O . LEU A 1 162 ? -33.392 12.793 20.510 1.00 93.31 162 LEU A O 1
ATOM 1327 N N . SER A 1 163 ? -33.401 14.928 19.786 1.00 92.56 163 SER A N 1
ATOM 1328 C CA . SER A 1 163 ? -32.838 15.513 21.005 1.00 92.56 163 SER A CA 1
ATOM 1329 C C . SER A 1 163 ? -33.818 15.390 22.170 1.00 92.56 163 SER A C 1
ATOM 1331 O O . SER A 1 163 ? -33.436 14.919 23.237 1.00 92.56 163 SER A O 1
ATOM 1333 N N . GLN A 1 164 ? -35.096 15.709 21.937 1.00 94.88 164 GLN A N 1
ATOM 1334 C CA . GLN A 1 164 ? -36.158 15.554 22.938 1.00 94.88 164 GLN A CA 1
ATOM 1335 C C . GLN A 1 164 ? -36.246 14.102 23.431 1.00 94.88 164 GLN A C 1
ATOM 1337 O O . GLN A 1 164 ? -36.211 13.847 24.632 1.00 94.88 164 GLN A O 1
ATOM 1342 N N . ARG A 1 165 ? -36.215 13.132 22.510 1.00 96.06 165 ARG A N 1
ATOM 1343 C CA . ARG A 1 165 ? -36.231 11.706 22.857 1.00 96.06 165 ARG A CA 1
ATOM 1344 C C . ARG A 1 165 ? -35.006 11.263 23.665 1.00 96.06 165 ARG A C 1
ATOM 1346 O O . ARG A 1 165 ? -35.120 10.407 24.536 1.00 96.06 165 ARG A O 1
ATOM 1353 N N . GLN A 1 166 ? -33.822 11.806 23.378 1.00 94.56 166 GLN A N 1
ATOM 1354 C CA . GLN A 1 166 ? -32.619 11.508 24.164 1.00 94.56 166 GLN A CA 1
ATOM 1355 C C . GLN A 1 166 ? -32.734 12.037 25.595 1.00 94.56 166 GLN A C 1
ATOM 1357 O O . GLN A 1 166 ? -32.299 11.365 26.529 1.00 94.56 166 GLN A O 1
ATOM 1362 N N . GLU A 1 167 ? -33.316 13.223 25.773 1.00 95.38 167 GLU A N 1
ATOM 1363 C CA . GLU A 1 167 ? -33.555 13.790 27.0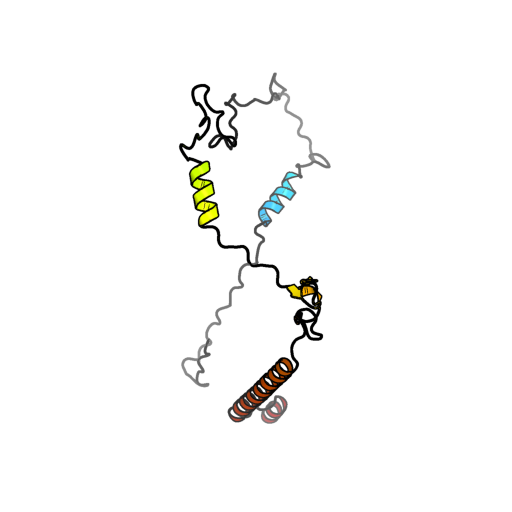98 1.00 95.38 167 GLU A CA 1
ATOM 1364 C C . GLU A 1 167 ? -34.576 12.984 27.897 1.00 95.38 167 GLU A C 1
ATOM 1366 O O . GLU A 1 167 ? -34.333 12.726 29.073 1.00 95.38 167 GLU A O 1
ATOM 1371 N N . GLU A 1 168 ? -35.671 12.551 27.270 1.00 95.38 168 GLU A N 1
ATOM 1372 C CA . GLU A 1 168 ? -36.672 11.674 27.894 1.00 95.38 168 GLU A CA 1
ATOM 1373 C C . GLU A 1 168 ? -36.033 10.376 28.395 1.00 95.38 168 GLU A C 1
ATOM 1375 O O . GLU A 1 168 ? -36.114 10.067 29.581 1.00 95.38 168 GLU A O 1
ATOM 1380 N N . VAL A 1 169 ? -35.287 9.679 27.530 1.00 95.62 169 VAL A N 1
ATOM 1381 C CA . VAL A 1 169 ? -34.576 8.443 27.901 1.00 95.62 169 VAL A CA 1
ATOM 1382 C C . VAL A 1 169 ? -33.574 8.690 29.032 1.00 95.62 169 VAL A C 1
ATOM 1384 O O . VAL A 1 169 ? -33.423 7.859 29.928 1.00 95.62 169 VAL A O 1
ATOM 1387 N N . ARG A 1 170 ? -32.879 9.836 29.023 1.00 95.94 170 ARG A N 1
ATOM 1388 C CA . ARG A 1 170 ? -31.940 10.191 30.095 1.00 95.94 170 ARG A CA 1
ATOM 1389 C C . ARG A 1 170 ? -32.664 10.400 31.426 1.00 95.94 170 ARG A C 1
ATOM 1391 O O . ARG A 1 170 ? -32.186 9.900 32.440 1.00 95.94 170 ARG A O 1
ATOM 1398 N N . ARG A 1 171 ? -33.805 11.095 31.421 1.00 96.00 171 ARG A N 1
ATOM 1399 C CA . ARG A 1 171 ? -34.632 11.315 32.618 1.00 96.00 171 ARG A CA 1
ATOM 1400 C C . ARG A 1 171 ? -35.161 9.998 33.178 1.00 96.00 171 ARG A C 1
ATOM 1402 O O . ARG A 1 171 ? -34.950 9.731 34.355 1.00 96.00 171 ARG A O 1
ATOM 1409 N N . GLU A 1 172 ? -35.734 9.139 32.335 1.00 93.50 172 GLU A N 1
ATOM 1410 C CA . GLU A 1 172 ? -36.216 7.812 32.750 1.00 93.50 172 GLU A CA 1
ATOM 1411 C C . GLU A 1 172 ? -35.092 6.968 33.376 1.00 93.50 172 GLU A C 1
ATOM 1413 O O . GLU A 1 172 ? -35.275 6.313 34.404 1.00 93.50 172 GLU A O 1
ATOM 1418 N N . GLN A 1 173 ? -33.887 7.015 32.797 1.00 93.38 173 GLN A N 1
ATOM 1419 C CA . GLN A 1 173 ? -32.726 6.308 33.334 1.00 93.38 173 GLN A CA 1
ATOM 1420 C C . GLN A 1 173 ? -32.273 6.868 34.691 1.00 93.38 173 GLN A C 1
ATOM 1422 O O . GLN A 1 173 ? -31.867 6.104 35.572 1.00 93.38 173 GLN A O 1
ATOM 1427 N N . GLU A 1 174 ? -32.298 8.190 34.863 1.00 94.69 174 GLU A N 1
ATOM 1428 C CA . GLU A 1 174 ? -31.978 8.856 36.127 1.00 94.69 174 GLU A CA 1
ATOM 1429 C C . GLU A 1 174 ? -32.988 8.488 37.220 1.00 94.69 174 GLU A C 1
ATOM 1431 O O . GLU A 1 174 ? -32.568 8.112 38.315 1.00 94.69 174 GLU A O 1
ATOM 1436 N N . GLU A 1 175 ? -34.285 8.511 36.912 1.00 94.94 175 GLU A N 1
ATOM 1437 C CA . GLU A 1 175 ? -35.363 8.101 37.820 1.00 94.94 175 GLU A CA 1
ATOM 1438 C C . GLU A 1 175 ? -35.227 6.629 38.230 1.00 94.94 175 GLU A C 1
ATOM 1440 O O . GLU A 1 175 ? -35.251 6.306 39.420 1.00 94.94 175 GLU A O 1
ATOM 1445 N N . TYR A 1 176 ? -34.967 5.731 37.274 1.00 92.62 176 TYR A N 1
ATOM 1446 C CA . TYR A 1 176 ? -34.711 4.321 37.569 1.00 92.62 176 TYR A CA 1
ATOM 1447 C C . TYR A 1 176 ? -33.494 4.140 38.488 1.00 92.62 176 TYR A C 1
ATOM 1449 O O . TYR A 1 176 ? -33.538 3.393 39.468 1.00 92.62 176 TYR A O 1
ATOM 1457 N N . ASN A 1 177 ? -32.402 4.860 38.219 1.00 91.69 177 ASN A N 1
ATOM 1458 C CA . ASN A 1 177 ? -31.202 4.812 39.052 1.00 91.69 177 ASN A CA 1
ATOM 1459 C C . ASN A 1 177 ? -31.457 5.345 40.471 1.00 91.69 177 ASN A C 1
ATOM 1461 O O . ASN A 1 177 ? -30.869 4.830 41.426 1.00 91.69 177 ASN A O 1
ATOM 1465 N N . GLN A 1 178 ? -32.299 6.371 40.625 1.00 92.69 178 GLN A N 1
ATOM 1466 C CA . GLN A 1 178 ? -32.714 6.888 41.931 1.00 92.69 178 GLN A CA 1
ATOM 1467 C C . GLN A 1 178 ? -33.545 5.851 42.691 1.00 92.69 178 GLN A C 1
ATOM 1469 O O . GLN A 1 178 ? -33.188 5.517 43.820 1.00 92.69 178 GLN A O 1
ATOM 1474 N N . TYR A 1 179 ? -34.546 5.249 42.045 1.00 92.50 179 TYR A N 1
ATOM 1475 C CA . TYR A 1 179 ? -35.360 4.183 42.632 1.00 92.50 179 TYR A CA 1
ATOM 1476 C C . TYR A 1 179 ? -34.514 2.991 43.108 1.00 92.50 179 TYR A C 1
ATOM 1478 O O . TYR A 1 179 ? -34.662 2.513 44.234 1.00 92.50 179 TYR A O 1
ATOM 1486 N N . VAL A 1 180 ? -33.564 2.532 42.285 1.00 90.75 180 VAL A N 1
ATOM 1487 C CA . VAL A 1 180 ? -32.643 1.448 42.664 1.00 90.75 180 VAL A CA 1
ATOM 1488 C C . VAL A 1 180 ? -31.785 1.845 43.869 1.00 90.75 180 VAL A C 1
ATOM 1490 O O . VAL A 1 180 ? -31.589 1.033 44.773 1.00 90.75 180 VAL A O 1
ATOM 1493 N N . LYS A 1 181 ? -31.282 3.087 43.920 1.00 87.94 181 LYS A N 1
ATOM 1494 C CA . LYS A 1 181 ? -30.511 3.590 45.069 1.00 87.94 181 LYS A CA 1
ATOM 1495 C C . LYS A 1 181 ? -31.346 3.633 46.346 1.00 87.94 181 LYS A C 1
ATOM 1497 O O . LYS A 1 181 ? -30.824 3.274 47.397 1.00 87.94 181 LYS A O 1
ATOM 1502 N N . GLU A 1 182 ? -32.601 4.062 46.275 1.00 87.00 182 GLU A N 1
ATOM 1503 C CA . GLU A 1 182 ? -33.501 4.087 47.432 1.00 87.00 182 GLU A CA 1
ATOM 1504 C C . GLU A 1 182 ? -33.817 2.675 47.926 1.00 87.00 182 GLU A C 1
ATOM 1506 O O . GLU A 1 182 ? -33.607 2.390 49.102 1.00 87.00 182 GLU A O 1
ATOM 1511 N N . ARG A 1 183 ? -34.153 1.743 47.025 1.00 85.00 183 ARG A N 1
ATOM 1512 C CA . ARG A 1 183 ? -34.334 0.322 47.373 1.00 85.00 183 ARG A CA 1
ATOM 1513 C C . ARG A 1 183 ? -33.093 -0.297 48.013 1.00 85.00 183 ARG A C 1
ATOM 1515 O O . ARG A 1 183 ? -33.209 -1.063 48.966 1.00 85.00 183 ARG A O 1
ATOM 1522 N N . MET A 1 184 ? -31.902 0.041 47.516 1.00 81.62 184 MET A N 1
ATOM 1523 C CA . MET A 1 184 ? -30.640 -0.403 48.117 1.00 81.62 184 MET A CA 1
ATOM 1524 C C . MET A 1 184 ? -30.409 0.204 49.508 1.00 81.62 184 MET A C 1
ATOM 1526 O O . MET A 1 184 ? -29.864 -0.480 50.369 1.00 81.62 184 MET A O 1
ATOM 1530 N N . LYS A 1 185 ? -30.820 1.458 49.749 1.00 79.50 185 LYS A N 1
ATOM 1531 C CA . LYS A 1 185 ? -30.744 2.100 51.073 1.00 79.50 185 LYS A CA 1
ATOM 1532 C C . LYS A 1 185 ? -31.727 1.488 52.069 1.00 79.50 185 LYS A C 1
ATOM 1534 O O . LYS A 1 185 ? -31.343 1.266 53.208 1.00 79.50 185 LYS A O 1
ATOM 1539 N N . GLU A 1 186 ? -32.956 1.192 51.653 1.00 77.88 186 GLU A N 1
ATOM 1540 C CA . GLU A 1 186 ? -33.968 0.546 52.503 1.00 77.88 186 GLU A CA 1
ATOM 1541 C C . GLU A 1 186 ? -33.566 -0.880 52.905 1.00 77.88 186 GLU A C 1
ATOM 1543 O O . GLU A 1 186 ? -33.795 -1.297 54.037 1.00 77.88 186 GLU A O 1
ATOM 1548 N N . GLY A 1 187 ? -32.940 -1.629 51.989 1.00 72.94 187 GLY A N 1
ATOM 1549 C CA . GLY A 1 187 ? -32.400 -2.961 52.272 1.00 72.94 187 GLY A CA 1
ATOM 1550 C C . GLY A 1 187 ? -31.072 -2.956 53.040 1.00 72.94 187 GLY A C 1
ATOM 1551 O O . GLY A 1 187 ? -30.621 -4.015 53.481 1.00 72.94 187 GLY A O 1
ATOM 1552 N N . ALA A 1 188 ? -30.427 -1.797 53.199 1.00 70.38 188 ALA A N 1
ATOM 1553 C CA . ALA A 1 188 ? -29.184 -1.671 53.944 1.00 70.38 188 ALA A CA 1
ATOM 1554 C C . ALA A 1 188 ? -29.473 -1.490 55.443 1.00 70.38 188 ALA A C 1
ATOM 1556 O O . ALA A 1 188 ? -30.168 -0.566 55.856 1.00 70.38 188 ALA A O 1
ATOM 1557 N N . MET A 1 189 ? -28.892 -2.353 56.282 1.00 68.31 189 MET A N 1
ATOM 1558 C CA . MET A 1 189 ? -28.911 -2.170 57.739 1.00 68.31 189 MET A CA 1
ATOM 1559 C C . MET A 1 189 ? -28.283 -0.817 58.098 1.00 68.31 189 MET A C 1
ATOM 1561 O O . MET A 1 189 ? -27.209 -0.497 57.576 1.00 68.31 189 MET A O 1
ATOM 1565 N N . LYS A 1 190 ? -28.929 -0.052 58.994 1.00 66.38 190 LYS A N 1
ATOM 1566 C CA . LYS A 1 190 ? -28.462 1.263 59.466 1.00 66.38 190 LYS A CA 1
ATOM 1567 C C . LYS A 1 190 ? -26.992 1.162 59.893 1.00 66.38 190 LYS A C 1
ATOM 1569 O O . LYS A 1 190 ? -26.678 0.531 60.898 1.00 66.38 190 LYS A O 1
ATOM 1574 N N . GLN A 1 191 ? -26.095 1.735 59.094 1.00 65.75 191 GLN A N 1
ATOM 1575 C CA . GLN A 1 191 ? -24.685 1.855 59.449 1.00 65.75 191 GLN A CA 1
ATOM 1576 C C . GLN A 1 191 ? -24.571 3.039 60.410 1.00 65.75 191 GLN A C 1
ATOM 1578 O O . GLN A 1 191 ? -24.993 4.139 60.057 1.00 65.75 191 GLN A O 1
ATOM 1583 N N . LEU A 1 192 ? -24.057 2.799 61.617 1.00 71.62 192 LEU A N 1
ATOM 1584 C CA . LEU A 1 192 ? -23.737 3.869 62.565 1.00 71.62 192 LEU A CA 1
ATOM 1585 C C . LEU A 1 192 ? -22.708 4.799 61.918 1.00 71.62 192 LEU A C 1
ATOM 1587 O O . LEU A 1 192 ? -21.750 4.315 61.301 1.00 71.62 192 LEU A O 1
ATOM 1591 N N . SER A 1 193 ? -22.914 6.110 62.036 1.00 79.81 193 SER A N 1
ATOM 1592 C CA . SER A 1 193 ? -21.889 7.071 61.625 1.00 79.81 193 SER A CA 1
ATOM 1593 C C . SER A 1 193 ? -20.647 6.914 62.510 1.00 79.81 193 SER A C 1
ATOM 1595 O O . SER A 1 193 ? -20.708 6.339 63.600 1.00 79.81 193 SER A O 1
ATOM 1597 N N . GLU A 1 194 ? -19.492 7.387 62.035 1.00 73.19 194 GLU A N 1
ATOM 1598 C CA . GLU A 1 194 ? -18.248 7.292 62.812 1.00 73.19 194 GLU A CA 1
ATOM 1599 C C . GLU A 1 194 ? -18.381 7.978 64.183 1.00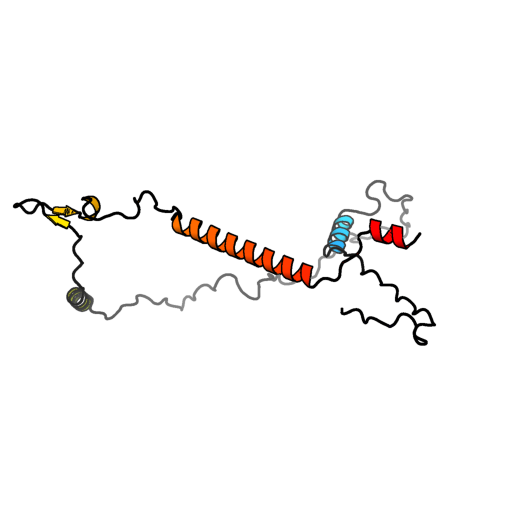 73.19 194 GLU A C 1
ATOM 1601 O O . GLU A 1 194 ? -17.874 7.453 65.172 1.00 73.19 194 GLU A O 1
ATOM 1606 N N . ASP A 1 195 ? -19.160 9.059 64.260 1.00 80.75 195 ASP A N 1
ATOM 1607 C CA . ASP A 1 195 ? -19.432 9.805 65.492 1.00 80.75 195 ASP A CA 1
ATOM 1608 C C . ASP A 1 195 ? -20.313 9.013 66.477 1.00 80.75 195 ASP A C 1
ATOM 1610 O O . ASP A 1 195 ? -19.950 8.852 67.641 1.00 80.75 195 ASP A O 1
ATOM 1614 N N . GLU A 1 196 ? -21.425 8.430 66.007 1.00 79.62 196 GLU A N 1
ATOM 1615 C CA . GLU A 1 196 ? -22.317 7.590 66.830 1.00 79.62 196 GLU A CA 1
ATOM 1616 C C . GLU A 1 196 ? -21.588 6.343 67.362 1.00 79.62 196 GLU A C 1
ATOM 1618 O O . GLU A 1 196 ? -21.877 5.830 68.444 1.00 79.62 196 GLU A O 1
ATOM 1623 N N . ARG A 1 197 ? -20.616 5.836 66.597 1.00 77.81 197 ARG A N 1
ATOM 1624 C CA . ARG A 1 197 ? -19.814 4.672 66.979 1.00 77.81 197 ARG A CA 1
ATOM 1625 C C . ARG A 1 197 ? -18.816 4.985 68.095 1.00 77.81 197 ARG A C 1
ATOM 1627 O O . ARG A 1 197 ? -18.534 4.096 68.896 1.00 77.81 197 ARG A O 1
ATOM 1634 N N . LEU A 1 198 ? -18.276 6.203 68.136 1.00 80.81 198 LEU A N 1
ATOM 1635 C CA . LEU A 1 198 ? -17.364 6.650 69.193 1.00 80.81 198 LEU A CA 1
ATOM 1636 C C . LEU A 1 198 ? -18.097 6.860 70.522 1.00 80.81 198 LEU A C 1
ATOM 1638 O O . LEU A 1 198 ? -17.556 6.514 71.566 1.00 80.81 198 LEU A O 1
ATOM 1642 N N . GLU A 1 199 ? -19.336 7.350 70.475 1.00 82.75 199 GLU A N 1
ATOM 1643 C CA . GLU A 1 199 ? -20.177 7.590 71.655 1.00 82.75 199 GLU A CA 1
ATOM 1644 C C . GLU A 1 199 ? -20.560 6.297 72.394 1.00 82.75 199 GLU A C 1
ATOM 1646 O O . GLU A 1 199 ? -20.625 6.274 73.617 1.00 82.75 199 GLU A O 1
ATOM 1651 N N . ILE A 1 200 ? -20.762 5.198 71.662 1.00 77.31 200 ILE A N 1
ATOM 1652 C CA . ILE A 1 200 ? -21.076 3.874 72.234 1.00 77.31 200 ILE A CA 1
ATOM 1653 C C . ILE A 1 200 ? -19.833 3.201 72.848 1.00 77.31 200 ILE A C 1
ATOM 1655 O O . ILE A 1 200 ? -19.950 2.279 73.654 1.00 77.31 200 ILE A O 1
ATOM 1659 N N . LEU A 1 201 ? -18.634 3.620 72.437 1.00 73.12 201 LEU A N 1
ATOM 1660 C CA . LEU A 1 201 ? -17.356 3.029 72.848 1.00 73.12 201 LEU A CA 1
ATOM 1661 C C . LEU A 1 201 ? -16.793 3.637 74.144 1.00 73.12 201 LEU A C 1
ATOM 1663 O O . LEU A 1 201 ? -15.747 3.176 74.609 1.00 73.12 201 LEU A O 1
ATOM 1667 N N . HIS A 1 202 ? -17.456 4.657 74.691 1.00 59.38 202 HIS A N 1
ATOM 1668 C CA . HIS A 1 202 ? -17.011 5.447 75.836 1.00 59.38 202 HIS A CA 1
ATOM 1669 C C . HIS A 1 202 ? -17.890 5.235 77.074 1.00 59.38 202 HIS A C 1
ATOM 1671 O O . HIS A 1 202 ? -17.343 5.430 78.187 1.00 59.38 202 HIS A O 1
#

Secondary structure (DSSP, 8-state):
----PPPSS-GGGSSPP---PPPPPPPP--TTHHHHHHHHHHT--TTTTT--SSPPPPPTTSPPPTTTT---PPP-PPP--TTTTS-SSPPPPPTT------------HHHHHHHHHHHSPPPPPP-EEE-STT--EEEGGGSS-S--GGG-TTTTSPPHHHHHHHHHHHHHHHHHHHHHHHHHHHTS--PPPHHHHHHTT-

Radius of gyration: 47.06 Å; chains: 1; bounding box: 110×51×115 Å